Protein AF-0000000080277422 (afdb_homodimer)

Sequence (338 aa):
MDQHAIDEVLNRPHSQELLARDLARLAFVAPDGTPRSIPIAIHWNGSEIVMCTSKNARKLAMLRRDPAVALTIDTESHPPKILLIRGRAELDVVDGIPDEYLQFNGTYEMTPEQRAEWEEGVKALYDGMVRIVVKPTWVKLIDFETTLPANIEELMRWQKERQSAERLTMDQHAIDEVLNRPHSQELLARDLARLAFVAPDGTPRSIPIAIHWNGSEIVMCTSKNARKLAMLRRDPAVALTIDTESHPPKILLIRGRAELDVVDGIPDEYLQFNGTYEMTPEQRAEWEEGVKALYDGMVRIVVKPTWVKLIDFETTLPANIEELMRWQKERQSAERLT

pLDDT: mean 94.11, std 7.8, range [50.44, 99.0]

Solvent-accessible surface area (backbone atoms only — not comparable to full-atom values): 18020 Å² total; per-residue (Å²): 103,55,70,68,62,43,48,56,51,53,65,32,70,68,39,45,57,48,50,69,43,42,57,31,38,42,14,30,38,40,91,86,68,38,34,38,40,41,78,44,58,35,34,57,76,86,70,34,43,38,29,68,43,57,75,70,36,67,65,55,63,30,35,71,74,40,28,43,29,12,34,31,29,67,52,90,54,89,77,39,40,38,38,35,36,29,30,45,52,42,80,44,80,41,85,38,80,58,67,61,60,67,63,35,61,51,94,61,86,61,54,72,68,52,43,52,52,48,51,51,50,48,58,71,64,37,84,26,27,28,36,40,37,27,48,69,47,40,70,47,69,32,45,75,77,88,30,62,57,69,50,56,51,50,45,55,51,53,51,51,51,52,52,52,51,57,71,72,104,103,54,69,67,62,45,48,55,54,54,64,32,71,68,40,45,56,48,50,69,41,48,57,33,37,42,14,30,39,38,93,87,68,37,35,38,41,43,77,44,56,34,35,59,77,86,69,35,42,38,29,68,42,57,76,72,35,68,65,54,65,31,36,71,74,40,29,42,30,10,34,29,27,68,51,91,53,88,77,39,43,36,38,37,36,28,33,46,52,41,82,44,80,41,84,37,80,58,67,62,60,67,56,41,63,49,93,56,88,59,54,73,67,53,42,53,52,48,51,50,50,49,58,71,63,39,83,26,27,28,37,40,36,27,48,71,46,41,69,45,67,33,46,73,75,89,30,60,57,70,50,57,53,51,42,54,52,51,51,51,54,52,52,52,51,60,71,72,105

Organism: Amycolatopsis orientalis (NCBI:txid31958)

Secondary structure (DSSP, 8-state):
--HHHHHHHHTSHHHHHHHTSSEEEEEEE-TTS-EEEEEEE-EE-SS-EEEEEETT-HHHHHHHH--EEEEEEE-SSSS--EEEEEEEEEEEEEES--HHHHHT--S----HHHHHHHHHHHHHH-SEEEEEEEEEEEEEEE-SSS---HHHHHHHHHHHHHHHHHHH-/--HHHHHHHHTSHHHHHHHTSSEEEEEEE-TTS-EEEEEEE-EE-SS-EEEEEETT-HHHHHHHH--EEEEEEE-SSSS--EEEEEEEEEEEEEES--HHHHHH--SS---HHHHHHHHHHHHHH-SEEEEEEEEEEEEEEE-SSS---HHHHHHHHHHHHHHHHHHH-

Radius of gyration: 21.64 Å; Cα contacts (8 Å, |Δi|>4): 655; chains: 2; bounding box: 51×79×49 Å

Structure (mmCIF, N/CA/C/O backbone):
data_AF-0000000080277422-model_v1
#
loop_
_entity.id
_entity.type
_entity.pdbx_description
1 polymer 'Pyridoxamine 5-phosphate oxidase'
#
loop_
_atom_site.group_PDB
_atom_site.id
_atom_site.type_symbol
_atom_site.label_atom_id
_atom_site.label_alt_id
_atom_site.label_comp_id
_atom_site.label_asym_id
_atom_site.label_entity_id
_atom_site.label_seq_id
_atom_site.pdbx_PDB_ins_code
_atom_site.Cartn_x
_atom_site.Cartn_y
_atom_site.Cartn_z
_atom_site.occupancy
_atom_site.B_iso_or_equiv
_atom_site.auth_seq_id
_atom_site.auth_comp_id
_atom_site.auth_asym_id
_atom_site.auth_atom_id
_atom_site.pdbx_PDB_model_num
ATOM 1 N N . MET A 1 1 ? -16.438 -3.453 13.141 1 96.5 1 MET A N 1
ATOM 2 C CA . MET A 1 1 ? -17.625 -2.842 12.555 1 96.5 1 MET A CA 1
ATOM 3 C C . MET A 1 1 ? -18.719 -3.887 12.305 1 96.5 1 MET A C 1
ATOM 5 O O . MET A 1 1 ? -18.406 -5.039 11.984 1 96.5 1 MET A O 1
ATOM 9 N N . ASP A 1 2 ? -19.938 -3.443 12.477 1 97.38 2 ASP A N 1
ATOM 10 C CA . ASP A 1 2 ? -20.984 -4.391 12.109 1 97.38 2 ASP A CA 1
ATOM 11 C C . ASP A 1 2 ? -21.203 -4.418 10.594 1 97.38 2 ASP A C 1
ATOM 13 O O . ASP A 1 2 ? -20.797 -3.49 9.891 1 97.38 2 ASP A O 1
ATOM 17 N N . GLN A 1 3 ? -21.797 -5.504 10.18 1 97.5 3 GLN A N 1
ATOM 18 C CA . GLN A 1 3 ? -21.906 -5.766 8.742 1 97.5 3 GLN A CA 1
ATOM 19 C C . GLN A 1 3 ? -22.688 -4.656 8.039 1 97.5 3 GLN A C 1
ATOM 21 O O . GLN A 1 3 ? -22.391 -4.324 6.891 1 97.5 3 GLN A O 1
ATOM 26 N N . HIS A 1 4 ? -23.688 -4.098 8.695 1 97.94 4 HIS A N 1
ATOM 27 C CA . HIS A 1 4 ? -24.484 -3.031 8.086 1 97.94 4 HIS A CA 1
ATOM 28 C C . HIS A 1 4 ? -23.625 -1.804 7.805 1 97.94 4 HIS A C 1
ATOM 30 O O . HIS A 1 4 ? -23.688 -1.232 6.715 1 97.94 4 HIS A O 1
ATOM 36 N N . ALA A 1 5 ? -22.781 -1.419 8.758 1 98.5 5 ALA A N 1
ATOM 37 C CA . ALA A 1 5 ? -21.875 -0.284 8.594 1 98.5 5 ALA A CA 1
ATOM 38 C C . ALA A 1 5 ? -20.875 -0.542 7.48 1 98.5 5 ALA A C 1
ATOM 40 O O . ALA A 1 5 ? -20.562 0.354 6.688 1 98.5 5 ALA A O 1
ATOM 41 N N . ILE A 1 6 ? -20.406 -1.777 7.414 1 98.69 6 ILE A N 1
ATOM 42 C CA . ILE A 1 6 ? -19.453 -2.164 6.371 1 98.69 6 ILE A CA 1
ATOM 43 C C . ILE A 1 6 ? -20.125 -2.053 5.004 1 98.69 6 ILE A C 1
ATOM 45 O O . ILE A 1 6 ? -19.578 -1.433 4.086 1 98.69 6 ILE A O 1
ATOM 49 N N . ASP A 1 7 ? -21.328 -2.57 4.91 1 98.44 7 ASP A N 1
ATOM 50 C CA . ASP A 1 7 ? -22.062 -2.561 3.646 1 98.44 7 ASP A CA 1
ATOM 51 C C . ASP A 1 7 ? -22.344 -1.133 3.188 1 98.44 7 ASP A C 1
ATOM 53 O O . ASP A 1 7 ? -22.266 -0.833 1.994 1 98.44 7 ASP A O 1
ATOM 57 N N . GLU A 1 8 ? -22.703 -0.326 4.113 1 98.38 8 GLU A N 1
ATOM 58 C CA . GLU A 1 8 ? -22.984 1.067 3.785 1 98.38 8 GLU A CA 1
ATOM 59 C C . GLU A 1 8 ? -21.781 1.738 3.127 1 98.38 8 GLU A C 1
ATOM 61 O O . GLU A 1 8 ? -21.938 2.453 2.133 1 98.38 8 GLU A O 1
ATOM 66 N N . VAL A 1 9 ? -20.641 1.506 3.67 1 98.75 9 VAL A N 1
ATOM 67 C CA . VAL A 1 9 ? -19.438 2.117 3.117 1 98.75 9 VAL A CA 1
ATOM 68 C C . VAL A 1 9 ? -19.109 1.486 1.766 1 98.75 9 VAL A C 1
ATOM 70 O O . VAL A 1 9 ? -18.844 2.195 0.793 1 98.75 9 VAL A O 1
ATOM 73 N N . LEU A 1 10 ? -19.156 0.142 1.668 1 98.75 10 LEU A N 1
ATOM 74 C CA . LEU A 1 10 ? -18.75 -0.575 0.464 1 98.75 10 LEU A CA 1
ATOM 75 C C . LEU A 1 10 ? -19.703 -0.288 -0.689 1 98.75 10 LEU A C 1
ATOM 77 O O . LEU A 1 10 ? -19.312 -0.375 -1.856 1 98.75 10 LEU A O 1
ATOM 81 N N . ASN A 1 11 ? -20.906 0.164 -0.393 1 98.38 11 ASN A N 1
ATOM 82 C CA . ASN A 1 11 ? -21.906 0.373 -1.427 1 98.38 11 ASN A CA 1
ATOM 83 C C . ASN A 1 11 ? -21.891 1.806 -1.95 1 98.38 11 ASN A C 1
ATOM 85 O O . ASN A 1 11 ? -22.594 2.133 -2.904 1 98.38 11 ASN A O 1
ATOM 89 N N . ARG A 1 12 ? -21.109 2.654 -1.349 1 98.31 12 ARG A N 1
ATOM 90 C CA . ARG A 1 12 ? -20.969 4.004 -1.886 1 98.31 12 ARG A CA 1
ATOM 91 C C . ARG A 1 12 ? -20.391 3.973 -3.299 1 98.31 12 ARG A C 1
ATOM 93 O O . ARG A 1 12 ? -19.578 3.107 -3.625 1 98.31 12 ARG A O 1
ATOM 100 N N . PRO A 1 13 ? -20.828 4.934 -4.121 1 98 13 PRO A N 1
ATOM 101 C CA . PRO A 1 13 ? -20.406 4.922 -5.523 1 98 13 PRO A CA 1
ATOM 102 C C . PRO A 1 13 ? -18.891 4.891 -5.684 1 98 13 PRO A C 1
ATOM 104 O O . PRO A 1 13 ? -18.359 4.086 -6.453 1 98 13 PRO A O 1
ATOM 107 N N . HIS A 1 14 ? -18.125 5.676 -4.949 1 98.44 14 HIS A N 1
ATOM 108 C CA . HIS A 1 14 ? -16.672 5.691 -5.062 1 98.44 14 HIS A CA 1
ATOM 109 C C . HIS A 1 14 ? -16.062 4.379 -4.566 1 98.44 14 HIS A C 1
ATOM 111 O O . HIS A 1 14 ? -15.055 3.916 -5.105 1 98.44 14 HIS A O 1
ATOM 117 N N . SER A 1 15 ? -16.656 3.791 -3.506 1 98.69 15 SER A N 1
ATOM 118 C CA . SER A 1 15 ? -16.203 2.482 -3.055 1 98.69 15 SER A CA 1
ATOM 119 C C . SER A 1 15 ? -16.359 1.433 -4.148 1 98.69 15 SER A C 1
ATOM 121 O O . SER A 1 15 ? -15.445 0.641 -4.395 1 98.69 15 SER A O 1
ATOM 123 N N . GLN A 1 16 ? -17.531 1.522 -4.797 1 98.38 16 GLN A N 1
ATOM 124 C CA . GLN A 1 16 ? -17.797 0.562 -5.863 1 98.38 16 GLN A CA 1
ATOM 125 C C . GLN A 1 16 ? -16.828 0.747 -7.023 1 98.38 16 GLN A C 1
ATOM 127 O O . GLN A 1 16 ? -16.359 -0.231 -7.617 1 98.38 16 GLN A O 1
ATOM 132 N N . GLU A 1 17 ? -16.531 1.964 -7.332 1 97.5 17 GLU A N 1
ATOM 133 C CA . GLU A 1 17 ? -15.531 2.246 -8.359 1 97.5 17 GLU A CA 1
ATOM 134 C C . GLU A 1 17 ? -14.172 1.663 -7.984 1 97.5 17 GLU A C 1
ATOM 136 O O . GLU A 1 17 ? -13.5 1.058 -8.82 1 97.5 17 GLU A O 1
ATOM 141 N N . LEU A 1 18 ? -13.766 1.815 -6.75 1 98.31 18 LEU A N 1
ATOM 142 C CA . LEU A 1 18 ? -12.469 1.342 -6.285 1 98.31 18 LEU A CA 1
ATOM 143 C C . LEU A 1 18 ? -12.43 -0.182 -6.234 1 98.31 18 LEU A C 1
ATOM 145 O O . LEU A 1 18 ? -11.438 -0.797 -6.621 1 98.31 18 LEU A O 1
ATOM 149 N N . LEU A 1 19 ? -13.531 -0.766 -5.812 1 98.06 19 LEU A N 1
ATOM 150 C CA . LEU A 1 19 ? -13.609 -2.219 -5.723 1 98.06 19 LEU A CA 1
ATOM 151 C C . LEU A 1 19 ? -13.57 -2.854 -7.109 1 98.06 19 LEU A C 1
ATOM 153 O O . LEU A 1 19 ? -13.227 -4.031 -7.246 1 98.06 19 LEU A O 1
ATOM 157 N N . ALA A 1 20 ? -13.93 -2.102 -8.133 1 95.5 20 ALA A N 1
ATOM 158 C CA . ALA A 1 20 ? -13.906 -2.592 -9.508 1 95.5 20 ALA A CA 1
ATOM 159 C C . ALA A 1 20 ? -12.492 -2.549 -10.078 1 95.5 20 ALA A C 1
ATOM 161 O O . ALA A 1 20 ? -12.227 -3.117 -11.141 1 95.5 20 ALA A O 1
ATOM 162 N N . ARG A 1 21 ? -11.562 -1.882 -9.406 1 94.56 21 ARG A N 1
ATOM 163 C CA . ARG A 1 21 ? -10.172 -1.888 -9.836 1 94.56 21 ARG A CA 1
ATOM 164 C C . ARG A 1 21 ? -9.555 -3.275 -9.688 1 94.56 21 ARG A C 1
ATOM 166 O O . ARG A 1 21 ? -10.164 -4.164 -9.086 1 94.56 21 ARG A O 1
ATOM 173 N N . ASP A 1 22 ? -8.281 -3.406 -10.203 1 93.31 22 ASP A N 1
ATOM 174 C CA . ASP A 1 22 ? -7.691 -4.742 -10.211 1 93.31 22 ASP A CA 1
ATOM 175 C C . ASP A 1 22 ? -6.391 -4.77 -9.406 1 93.31 22 ASP A C 1
ATOM 177 O O . ASP A 1 22 ? -5.582 -5.688 -9.562 1 93.31 22 ASP A O 1
ATOM 181 N N . LEU A 1 23 ? -6.191 -3.748 -8.68 1 95.94 23 LEU A N 1
ATOM 182 C CA . LEU A 1 23 ? -4.934 -3.645 -7.953 1 95.94 23 LEU A CA 1
ATOM 183 C C . LEU A 1 23 ? -5.16 -3.078 -6.555 1 95.94 23 LEU A C 1
ATOM 185 O O . LEU A 1 23 ? -5.922 -2.121 -6.383 1 95.94 23 LEU A O 1
ATOM 189 N N . ALA A 1 24 ? -4.621 -3.688 -5.57 1 97.75 24 ALA A N 1
ATOM 190 C CA . ALA A 1 24 ? -4.531 -3.178 -4.203 1 97.75 24 ALA A CA 1
ATOM 191 C C . ALA A 1 24 ? -3.117 -3.322 -3.654 1 97.75 24 ALA A C 1
ATOM 193 O O . ALA A 1 24 ? -2.275 -3.99 -4.258 1 97.75 24 ALA A O 1
ATOM 194 N N . ARG A 1 25 ? -2.812 -2.621 -2.605 1 98.88 25 ARG A N 1
ATOM 195 C CA . ARG A 1 25 ? -1.611 -2.883 -1.82 1 98.88 25 ARG A CA 1
ATOM 196 C C . ARG A 1 25 ? -1.957 -3.578 -0.507 1 98.88 25 ARG A C 1
ATOM 198 O O . ARG A 1 25 ? -2.766 -3.072 0.274 1 98.88 25 ARG A O 1
ATOM 205 N N . LEU A 1 26 ? -1.41 -4.754 -0.329 1 98.94 26 LEU A N 1
ATOM 206 C CA . LEU A 1 26 ? -1.649 -5.641 0.805 1 98.94 26 LEU A CA 1
ATOM 207 C C . LEU A 1 26 ? -0.564 -5.477 1.863 1 98.94 26 LEU A C 1
ATOM 209 O O . LEU A 1 26 ? 0.626 -5.574 1.559 1 98.94 26 LEU A O 1
ATOM 213 N N . ALA A 1 27 ? -0.979 -5.207 3.074 1 98.94 27 ALA A N 1
ATOM 214 C CA . ALA A 1 27 ? -0.068 -5.168 4.215 1 98.94 27 ALA A CA 1
ATOM 215 C C . ALA A 1 27 ? -0.357 -6.305 5.191 1 98.94 27 ALA A C 1
ATOM 217 O O . ALA A 1 27 ? -1.519 -6.637 5.441 1 98.94 27 ALA A O 1
ATOM 218 N N . PHE A 1 28 ? 0.64 -6.902 5.699 1 98.94 28 PHE A N 1
ATOM 219 C CA . PHE A 1 28 ? 0.586 -7.973 6.688 1 98.94 28 PHE A CA 1
ATOM 220 C C . PHE A 1 28 ? 1.825 -7.953 7.578 1 98.94 28 PHE A C 1
ATOM 222 O O . PHE A 1 28 ? 2.719 -7.125 7.383 1 98.94 28 PHE A O 1
ATOM 229 N N . VAL A 1 29 ? 1.809 -8.781 8.609 1 98.81 29 VAL A N 1
ATOM 230 C CA . VAL A 1 29 ? 2.885 -8.734 9.594 1 98.81 29 VAL A CA 1
ATOM 231 C C . VAL A 1 29 ? 3.758 -9.984 9.461 1 98.81 29 VAL A C 1
ATOM 233 O O . VAL A 1 29 ? 3.246 -11.109 9.43 1 98.81 29 VAL A O 1
ATOM 236 N N . ALA A 1 30 ? 4.996 -9.781 9.336 1 98.5 30 ALA A N 1
ATOM 237 C CA . ALA A 1 30 ? 5.961 -10.875 9.258 1 98.5 30 ALA A CA 1
ATOM 238 C C . ALA A 1 30 ? 6.203 -11.5 10.625 1 98.5 30 ALA A C 1
ATOM 240 O O . ALA A 1 30 ? 5.809 -10.938 11.648 1 98.5 30 ALA A O 1
ATOM 241 N N . PRO A 1 31 ? 6.895 -12.641 10.625 1 97.5 31 PRO A N 1
ATOM 242 C CA . PRO A 1 31 ? 7.105 -13.344 11.898 1 97.5 31 PRO A CA 1
ATOM 243 C C . PRO A 1 31 ? 7.922 -12.523 12.891 1 97.5 31 PRO A C 1
ATOM 245 O O . PRO A 1 31 ? 7.781 -12.695 14.102 1 97.5 31 PRO A O 1
ATOM 248 N N . ASP A 1 32 ? 8.688 -11.586 12.422 1 97.19 32 ASP A N 1
ATOM 249 C CA . ASP A 1 32 ? 9.516 -10.766 13.297 1 97.19 32 ASP A CA 1
ATOM 250 C C . ASP A 1 32 ? 8.742 -9.562 13.828 1 97.19 32 ASP A C 1
ATOM 252 O O . ASP A 1 32 ? 9.312 -8.672 14.445 1 97.19 32 ASP A O 1
ATOM 256 N N . GLY A 1 33 ? 7.48 -9.5 13.461 1 97.56 33 GLY A N 1
ATOM 257 C CA . GLY A 1 33 ? 6.602 -8.477 14 1 97.56 33 GLY A CA 1
ATOM 258 C C . GLY A 1 33 ? 6.57 -7.219 13.156 1 97.56 33 GLY A C 1
ATOM 259 O O . GLY A 1 33 ? 5.871 -6.258 13.484 1 97.56 33 GLY A O 1
ATOM 260 N N . THR A 1 34 ? 7.332 -7.211 12.078 1 98.5 34 THR A N 1
ATOM 261 C CA . THR A 1 34 ? 7.422 -6.008 11.258 1 98.5 34 THR A CA 1
ATOM 262 C C . THR A 1 34 ? 6.465 -6.094 10.07 1 98.5 34 THR A C 1
ATOM 264 O O . THR A 1 34 ? 6.07 -7.188 9.656 1 98.5 34 THR A O 1
ATOM 267 N N . PRO A 1 35 ? 6.09 -4.984 9.523 1 98.88 35 PRO A N 1
ATOM 268 C CA . PRO A 1 35 ? 5.129 -4.98 8.414 1 98.88 35 PRO A CA 1
ATOM 269 C C . PRO A 1 35 ? 5.773 -5.324 7.078 1 98.88 35 PRO A C 1
ATOM 271 O O . PRO A 1 35 ? 6.977 -5.117 6.895 1 98.88 35 PRO A O 1
ATOM 274 N N . ARG A 1 36 ? 4.988 -5.887 6.246 1 98.88 36 ARG A N 1
ATOM 275 C CA . ARG A 1 36 ? 5.227 -6.02 4.812 1 98.88 36 ARG A CA 1
ATOM 276 C C . ARG A 1 36 ? 4.125 -5.336 4.008 1 98.88 36 ARG A C 1
ATOM 278 O O . ARG A 1 36 ? 2.992 -5.215 4.477 1 98.88 36 ARG A O 1
ATOM 285 N N . SER A 1 37 ? 4.48 -4.902 2.881 1 98.69 37 SER A N 1
ATOM 286 C CA . SER A 1 37 ? 3.529 -4.277 1.97 1 98.69 37 SER A CA 1
ATOM 287 C C . SER A 1 37 ? 3.855 -4.605 0.517 1 98.69 37 SER A C 1
ATOM 289 O O . SER A 1 37 ? 4.973 -4.363 0.056 1 98.69 37 SER A O 1
ATOM 291 N N . ILE A 1 38 ? 2.879 -5.125 -0.209 1 98.75 38 ILE A N 1
ATOM 292 C CA . ILE A 1 38 ? 3.113 -5.5 -1.6 1 98.75 38 ILE A CA 1
ATOM 293 C C . ILE A 1 38 ? 1.902 -5.121 -2.447 1 98.75 38 ILE A C 1
ATOM 295 O O . ILE A 1 38 ? 0.766 -5.156 -1.97 1 98.75 38 ILE A O 1
ATOM 299 N N . PRO A 1 39 ? 2.146 -4.777 -3.697 1 98.19 39 PRO A N 1
ATOM 300 C CA . PRO A 1 39 ? 1.001 -4.719 -4.609 1 98.19 39 PRO A CA 1
ATOM 301 C C . PRO A 1 39 ? 0.523 -6.098 -5.051 1 98.19 39 PRO A C 1
ATOM 303 O O . PRO A 1 39 ? 1.332 -7.02 -5.195 1 98.19 39 PRO A O 1
ATOM 306 N N . ILE A 1 40 ? -0.74 -6.207 -5.238 1 97.12 40 ILE A N 1
ATOM 307 C CA . ILE A 1 40 ? -1.28 -7.5 -5.641 1 97.12 40 ILE A CA 1
ATOM 308 C C . ILE A 1 40 ? -2.604 -7.305 -6.375 1 97.12 40 ILE A C 1
ATOM 310 O O . ILE A 1 40 ? -3.41 -6.449 -5.996 1 97.12 40 ILE A O 1
ATOM 314 N N . ALA A 1 41 ? -2.795 -8.102 -7.414 1 95.88 41 ALA A N 1
ATOM 315 C CA . ALA A 1 41 ? -4.062 -8.086 -8.141 1 95.88 41 ALA A CA 1
ATOM 316 C C . ALA A 1 41 ? -5.207 -8.578 -7.258 1 95.88 41 ALA A C 1
ATOM 318 O O . ALA A 1 41 ? -5.047 -9.531 -6.492 1 95.88 41 ALA A O 1
ATOM 319 N N . ILE A 1 42 ? -6.379 -7.91 -7.441 1 97.12 42 ILE A N 1
ATOM 320 C CA . ILE A 1 42 ? -7.523 -8.281 -6.621 1 97.12 42 ILE A CA 1
ATOM 321 C C . ILE A 1 42 ? -8.75 -8.484 -7.504 1 97.12 42 ILE A C 1
ATOM 323 O O . ILE A 1 42 ? -8.82 -7.949 -8.609 1 97.12 42 ILE A O 1
ATOM 327 N N . HIS A 1 43 ? -9.648 -9.266 -6.949 1 96.44 43 HIS A N 1
ATOM 328 C CA . HIS A 1 43 ? -11.008 -9.422 -7.453 1 96.44 43 HIS A CA 1
ATOM 329 C C . HIS A 1 43 ? -12.031 -9.289 -6.332 1 96.44 43 HIS A C 1
ATOM 331 O O . HIS A 1 43 ? -11.938 -9.984 -5.316 1 96.44 43 HIS A O 1
ATOM 337 N N . TRP A 1 44 ? -12.898 -8.32 -6.477 1 97.06 44 TRP A N 1
ATOM 338 C CA . TRP A 1 44 ? -14.039 -8.203 -5.566 1 97.06 44 TRP A CA 1
ATOM 339 C C . TRP A 1 44 ? -15.219 -9.031 -6.059 1 97.06 44 TRP A C 1
ATOM 341 O O . TRP A 1 44 ? -15.719 -8.812 -7.164 1 97.06 44 TRP A O 1
ATOM 351 N N . ASN A 1 45 ? -15.727 -9.93 -5.238 1 95.88 45 ASN A N 1
ATOM 352 C CA . ASN A 1 45 ? -16.797 -10.812 -5.707 1 95.88 45 ASN A CA 1
ATOM 353 C C . ASN A 1 45 ? -18.141 -10.414 -5.129 1 95.88 45 ASN A C 1
ATOM 355 O O . ASN A 1 45 ? -19.078 -11.211 -5.129 1 95.88 45 ASN A O 1
ATOM 359 N N . GLY A 1 46 ? -18.219 -9.258 -4.566 1 96.5 46 GLY A N 1
ATOM 360 C CA . GLY A 1 46 ? -19.453 -8.766 -3.994 1 96.5 46 GLY A CA 1
ATOM 361 C C . GLY A 1 46 ? -19.484 -8.828 -2.479 1 96.5 46 GLY A C 1
ATOM 362 O O . GLY A 1 46 ? -20.266 -8.125 -1.833 1 96.5 46 GLY A O 1
ATOM 363 N N . SER A 1 47 ? -18.594 -9.672 -1.9 1 97.5 47 SER A N 1
ATOM 364 C CA . SER A 1 47 ? -18.562 -9.812 -0.448 1 97.5 47 SER A CA 1
ATOM 365 C C . SER A 1 47 ? -17.141 -9.898 0.082 1 97.5 47 SER A C 1
ATOM 367 O O . SER A 1 47 ? -16.875 -9.539 1.23 1 97.5 47 SER A O 1
ATOM 369 N N . GLU A 1 48 ? -16.219 -10.406 -0.75 1 98.44 48 GLU A N 1
ATOM 370 C CA . GLU A 1 48 ? -14.836 -10.641 -0.352 1 98.44 48 GLU A CA 1
ATOM 371 C C . GLU A 1 48 ? -13.867 -10.133 -1.408 1 98.44 48 GLU A C 1
ATOM 373 O O . GLU A 1 48 ? -14.188 -10.102 -2.598 1 98.44 48 GLU A O 1
ATOM 378 N N . ILE A 1 49 ? -12.719 -9.727 -0.915 1 98.5 49 ILE A N 1
ATOM 379 C CA . ILE A 1 49 ? -11.586 -9.5 -1.8 1 98.5 49 ILE A CA 1
ATOM 380 C C . ILE A 1 49 ? -10.812 -10.797 -1.996 1 98.5 49 ILE A C 1
ATOM 382 O O . ILE A 1 49 ? -10.383 -11.422 -1.024 1 98.5 49 ILE A O 1
ATOM 386 N N . VAL A 1 50 ? -10.641 -11.172 -3.26 1 98.31 50 VAL A N 1
ATOM 387 C CA . VAL A 1 50 ? -9.922 -12.398 -3.572 1 98.31 50 VAL A CA 1
ATOM 388 C C . VAL A 1 50 ? -8.617 -12.062 -4.289 1 98.31 50 VAL A C 1
ATOM 390 O O . VAL A 1 50 ? -8.609 -11.305 -5.262 1 98.31 50 VAL A O 1
ATOM 393 N N . MET A 1 51 ? -7.539 -12.617 -3.777 1 98.31 51 MET A N 1
ATOM 394 C CA . MET A 1 51 ? -6.211 -12.57 -4.375 1 98.31 51 MET A CA 1
ATOM 395 C C . MET A 1 51 ? -5.676 -13.977 -4.637 1 98.31 51 MET A C 1
ATOM 397 O O . MET A 1 51 ? -6.078 -14.93 -3.965 1 98.31 51 MET A O 1
ATOM 401 N N . CYS A 1 52 ? -4.832 -14.055 -5.602 1 97.56 52 CYS A N 1
ATOM 402 C CA . CYS A 1 52 ? -4.266 -15.359 -5.922 1 97.56 52 CYS A CA 1
ATOM 403 C C . CYS A 1 52 ? -2.744 -15.289 -5.992 1 97.56 52 CYS A C 1
ATOM 405 O O . CYS A 1 52 ? -2.186 -14.297 -6.465 1 97.56 52 CYS A O 1
ATOM 407 N N . THR A 1 53 ? -2.111 -16.266 -5.5 1 97.69 53 THR A N 1
ATOM 408 C CA . THR A 1 53 ? -0.656 -16.344 -5.543 1 97.69 53 THR A CA 1
ATOM 409 C C . THR A 1 53 ? -0.205 -17.797 -5.727 1 97.69 53 THR A C 1
ATOM 411 O O . THR A 1 53 ? -0.983 -18.734 -5.508 1 97.69 53 THR A O 1
ATOM 414 N N . SER A 1 54 ? 0.996 -17.922 -6.211 1 97.31 54 SER A N 1
ATOM 415 C CA . SER A 1 54 ? 1.569 -19.266 -6.336 1 97.31 54 SER A CA 1
ATOM 416 C C . SER A 1 54 ? 1.728 -19.922 -4.969 1 97.31 54 SER A C 1
ATOM 418 O O . SER A 1 54 ? 1.888 -19.234 -3.957 1 97.31 54 SER A O 1
ATOM 420 N N . LYS A 1 55 ? 1.768 -21.203 -4.93 1 97.62 55 LYS A N 1
ATOM 421 C CA . LYS A 1 55 ? 1.785 -22 -3.701 1 97.62 55 LYS A CA 1
ATOM 422 C C . LYS A 1 55 ? 3.094 -21.797 -2.941 1 97.62 55 LYS A C 1
ATOM 424 O O . LYS A 1 55 ? 3.154 -22.016 -1.73 1 97.62 55 LYS A O 1
ATOM 429 N N . ASN A 1 56 ? 4.137 -21.359 -3.656 1 97.06 56 ASN A N 1
ATOM 430 C CA . ASN A 1 56 ? 5.449 -21.203 -3.039 1 97.06 56 ASN A CA 1
ATOM 431 C C . ASN A 1 56 ? 5.684 -19.766 -2.562 1 97.06 56 ASN A C 1
ATOM 433 O O . ASN A 1 56 ? 6.789 -19.422 -2.141 1 97.06 56 ASN A O 1
ATOM 437 N N . ALA A 1 57 ? 4.715 -18.969 -2.635 1 97.81 57 ALA A N 1
ATOM 438 C CA . ALA A 1 57 ? 4.883 -17.562 -2.234 1 97.81 57 ALA A CA 1
ATOM 439 C C . ALA A 1 57 ? 5.156 -17.453 -0.737 1 97.81 57 ALA A C 1
ATOM 441 O O . ALA A 1 57 ? 4.414 -18 0.078 1 97.81 57 ALA A O 1
ATOM 442 N N . ARG A 1 58 ? 6.07 -16.688 -0.334 1 96.38 58 ARG A N 1
ATOM 443 C CA . ARG A 1 58 ? 6.523 -16.562 1.048 1 96.38 58 ARG A CA 1
ATOM 444 C C . ARG A 1 58 ? 5.449 -15.914 1.92 1 96.38 58 ARG A C 1
ATOM 446 O O . ARG A 1 58 ? 5.336 -16.234 3.105 1 96.38 58 ARG A O 1
ATOM 453 N N . LYS A 1 59 ? 4.668 -15.07 1.305 1 98.38 59 LYS A N 1
ATOM 454 C CA . LYS A 1 59 ? 3.629 -14.383 2.068 1 98.38 59 LYS A CA 1
ATOM 455 C C . LYS A 1 59 ? 2.645 -15.383 2.674 1 98.38 59 LYS A C 1
ATOM 457 O O . LYS A 1 59 ? 1.988 -15.086 3.674 1 98.38 59 LYS A O 1
ATOM 462 N N . LEU A 1 60 ? 2.525 -16.547 2.115 1 98.62 60 LEU A N 1
ATOM 463 C CA . LEU A 1 60 ? 1.565 -17.531 2.598 1 98.62 60 LEU A CA 1
ATOM 464 C C . LEU A 1 60 ? 1.936 -18.016 3.996 1 98.62 60 LEU A C 1
ATOM 466 O O . LEU A 1 60 ? 1.066 -18.156 4.863 1 98.62 60 LEU A O 1
ATOM 470 N N . ALA A 1 61 ? 3.186 -18.281 4.223 1 98.06 61 ALA A N 1
ATOM 471 C CA . ALA A 1 61 ? 3.623 -18.688 5.555 1 98.06 61 ALA A CA 1
ATOM 472 C C . ALA A 1 61 ? 3.344 -17.609 6.582 1 98.06 61 ALA A C 1
ATOM 474 O O . ALA A 1 61 ? 2.934 -17.891 7.707 1 98.06 61 ALA A O 1
ATOM 475 N N . MET A 1 62 ? 3.545 -16.359 6.188 1 98.5 62 MET A N 1
ATOM 476 C CA . MET A 1 62 ? 3.311 -15.242 7.086 1 98.5 62 MET A CA 1
ATOM 477 C C . MET A 1 62 ? 1.825 -15.086 7.391 1 98.5 62 MET A C 1
ATOM 479 O O . MET A 1 62 ? 1.442 -14.875 8.547 1 98.5 62 MET A O 1
ATOM 483 N N . LEU A 1 63 ? 1.009 -15.266 6.379 1 98.81 63 LEU A N 1
ATOM 484 C CA . LEU A 1 63 ? -0.434 -15.109 6.531 1 98.81 63 LEU A CA 1
ATOM 485 C C . LEU A 1 63 ? -1.021 -16.25 7.355 1 98.81 63 LEU A C 1
ATOM 487 O O . LEU A 1 63 ? -2 -16.062 8.078 1 98.81 63 LEU A O 1
ATOM 491 N N . ARG A 1 64 ? -0.462 -17.422 7.285 1 98.5 64 ARG A N 1
ATOM 492 C CA . ARG A 1 64 ? -0.901 -18.531 8.117 1 98.5 64 ARG A CA 1
ATOM 493 C C . ARG A 1 64 ? -0.635 -18.25 9.594 1 98.5 64 ARG A C 1
ATOM 495 O O . ARG A 1 64 ? -1.445 -18.609 10.453 1 98.5 64 ARG A O 1
ATOM 502 N N . ARG A 1 65 ? 0.45 -17.641 9.844 1 98.31 65 ARG A N 1
ATOM 503 C CA . ARG A 1 65 ? 0.84 -17.328 11.211 1 98.31 65 ARG A CA 1
ATOM 504 C C . ARG A 1 65 ? -0.005 -16.203 11.781 1 98.31 65 ARG A C 1
ATOM 506 O O . ARG A 1 65 ? -0.45 -16.266 12.93 1 98.31 65 ARG A O 1
ATOM 513 N N . ASP A 1 66 ? -0.147 -15.164 11.07 1 98.56 66 ASP A N 1
ATOM 514 C CA . ASP A 1 66 ? -0.968 -14.016 11.445 1 98.56 66 ASP A CA 1
ATOM 515 C C . ASP A 1 66 ? -1.833 -13.555 10.273 1 98.56 66 ASP A C 1
ATOM 517 O O . ASP A 1 66 ? -1.349 -12.875 9.367 1 98.56 66 ASP A O 1
ATOM 521 N N . PRO A 1 67 ? -3.094 -13.891 10.297 1 98.88 67 PRO A N 1
ATOM 522 C CA . PRO A 1 67 ? -3.939 -13.672 9.117 1 98.88 67 PRO A CA 1
ATOM 523 C C . PRO A 1 67 ? -4.461 -12.242 9.031 1 98.88 67 PRO A C 1
ATOM 525 O O . PRO A 1 67 ? -5.191 -11.906 8.094 1 98.88 67 PRO A O 1
ATOM 528 N N . ALA A 1 68 ? -4.176 -11.375 10.047 1 98.94 68 ALA A N 1
ATOM 529 C CA . ALA A 1 68 ? -4.633 -9.992 9.984 1 98.94 68 ALA A CA 1
ATOM 530 C C . ALA A 1 68 ? -3.986 -9.258 8.812 1 98.94 68 ALA A C 1
ATOM 532 O O . ALA A 1 68 ? -2.768 -9.305 8.641 1 98.94 68 ALA A O 1
ATOM 533 N N . VAL A 1 69 ? -4.812 -8.594 7.988 1 99 69 VAL A N 1
ATOM 534 C CA . VAL A 1 69 ? -4.285 -7.875 6.832 1 99 69 VAL A CA 1
ATOM 535 C C . VAL A 1 69 ? -4.965 -6.516 6.719 1 99 69 VAL A C 1
ATOM 537 O O . VAL A 1 69 ? -6.023 -6.289 7.312 1 99 69 VAL A O 1
ATOM 540 N N . ALA A 1 70 ? -4.324 -5.613 6.059 1 98.94 70 ALA A N 1
ATOM 541 C CA . ALA A 1 70 ? -4.871 -4.34 5.594 1 98.94 70 ALA A CA 1
ATOM 542 C C . ALA A 1 70 ? -4.68 -4.18 4.09 1 98.94 70 ALA A C 1
ATOM 544 O O . ALA A 1 70 ? -3.635 -4.551 3.547 1 98.94 70 ALA A O 1
ATOM 545 N N . LEU A 1 71 ? -5.688 -3.693 3.424 1 98.94 71 LEU A N 1
ATOM 546 C CA . LEU A 1 71 ? -5.637 -3.414 1.992 1 98.94 71 LEU A CA 1
ATOM 547 C C . LEU A 1 71 ? -5.934 -1.943 1.715 1 98.94 71 LEU A C 1
ATOM 549 O O . LEU A 1 71 ? -6.82 -1.355 2.338 1 98.94 71 LEU A O 1
ATOM 553 N N . THR A 1 72 ? -5.188 -1.375 0.83 1 98.94 72 THR A N 1
ATOM 554 C CA . THR A 1 72 ? -5.453 -0.05 0.281 1 98.94 72 THR A CA 1
ATOM 555 C C . THR A 1 72 ? -5.754 -0.132 -1.213 1 98.94 72 THR A C 1
ATOM 557 O O . THR A 1 72 ? -4.953 -0.668 -1.983 1 98.94 72 THR A O 1
ATOM 560 N N . ILE A 1 73 ? -6.887 0.283 -1.611 1 98.75 73 ILE A N 1
ATOM 561 C CA . ILE A 1 73 ? -7.262 0.519 -3.002 1 98.75 73 ILE A CA 1
ATOM 562 C C . ILE A 1 73 ? -7.461 2.014 -3.236 1 98.75 73 ILE A C 1
ATOM 564 O O . ILE A 1 73 ? -8.312 2.641 -2.602 1 98.75 73 ILE A O 1
ATOM 568 N N . ASP A 1 74 ? -6.625 2.611 -4.141 1 98.38 74 ASP A N 1
ATOM 569 C CA . ASP A 1 74 ? -6.684 4.066 -4.258 1 98.38 74 ASP A CA 1
ATOM 570 C C . ASP A 1 74 ? -6.371 4.512 -5.684 1 98.38 74 ASP A C 1
ATOM 572 O O . ASP A 1 74 ? -6.023 3.691 -6.539 1 98.38 74 ASP A O 1
ATOM 576 N N . THR A 1 75 ? -6.652 5.75 -5.992 1 96.38 75 THR A N 1
ATOM 577 C CA . THR A 1 75 ? -6.316 6.379 -7.266 1 96.38 75 THR A CA 1
ATOM 578 C C . THR A 1 75 ? -5.152 7.348 -7.098 1 96.38 75 THR A C 1
ATOM 580 O O . THR A 1 75 ? -4.91 7.852 -6 1 96.38 75 THR A O 1
ATOM 583 N N . GLU A 1 76 ? -4.469 7.551 -8.148 1 93 76 GLU A N 1
ATOM 584 C CA . GLU A 1 76 ? -3.365 8.5 -8.125 1 93 76 GLU A CA 1
ATOM 585 C C . GLU A 1 76 ? -3.787 9.852 -8.711 1 93 76 GLU A C 1
ATOM 587 O O . GLU A 1 76 ? -2.977 10.773 -8.812 1 93 76 GLU A O 1
ATOM 592 N N . SER A 1 77 ? -4.992 9.969 -9 1 89.31 77 SER A N 1
ATOM 593 C CA . SER A 1 77 ? -5.547 11.234 -9.453 1 89.31 77 SER A CA 1
ATOM 594 C C . SER A 1 77 ? -5.727 12.203 -8.297 1 89.31 77 SER A C 1
ATOM 596 O O . SER A 1 77 ? -5.574 11.828 -7.129 1 89.31 77 SER A O 1
ATOM 598 N N . HIS A 1 78 ? -6.016 13.539 -8.656 1 85.31 78 HIS A N 1
ATOM 599 C CA . HIS A 1 78 ? -6.297 14.547 -7.637 1 85.31 78 HIS A CA 1
ATOM 600 C C . HIS A 1 78 ? -7.664 15.188 -7.859 1 85.31 78 HIS A C 1
ATOM 602 O O . HIS A 1 78 ? -7.949 15.688 -8.953 1 85.31 78 HIS A O 1
ATOM 608 N N . PRO A 1 79 ? -8.469 15.156 -6.84 1 89.75 79 PRO A N 1
ATOM 609 C CA . PRO A 1 79 ? -8.25 14.555 -5.523 1 89.75 79 PRO A CA 1
ATOM 610 C C . PRO A 1 79 ? -8.289 13.023 -5.562 1 89.75 79 PRO A C 1
ATOM 612 O O . PRO A 1 79 ? -9.023 12.445 -6.367 1 89.75 79 PRO A O 1
ATOM 615 N N . PRO A 1 80 ? -7.543 12.414 -4.629 1 94.25 80 PRO A N 1
ATOM 616 C CA . PRO A 1 80 ? -7.527 10.953 -4.637 1 94.25 80 PRO A CA 1
ATOM 617 C C . PRO A 1 80 ? -8.812 10.344 -4.078 1 94.25 80 PRO A C 1
ATOM 619 O O . PRO A 1 80 ? -9.547 11.016 -3.346 1 94.25 80 PRO A O 1
ATOM 622 N N . LYS A 1 81 ? -9.117 9.156 -4.48 1 97.88 81 LYS A N 1
ATOM 623 C CA . LYS A 1 81 ? -10.078 8.266 -3.846 1 97.88 81 LYS A CA 1
ATOM 624 C C . LYS A 1 81 ? -9.383 7.078 -3.195 1 97.88 81 LYS A C 1
ATOM 626 O O . LYS A 1 81 ? -8.516 6.449 -3.807 1 97.88 81 LYS A O 1
ATOM 631 N N . ILE A 1 82 ? -9.734 6.828 -1.934 1 98.81 82 ILE A N 1
ATOM 632 C CA . ILE A 1 82 ? -9.031 5.82 -1.149 1 98.81 82 ILE A CA 1
ATOM 633 C C . ILE A 1 82 ? -10.039 4.93 -0.43 1 98.81 82 ILE A C 1
ATOM 635 O O . ILE A 1 82 ? -10.953 5.426 0.235 1 98.81 82 ILE A O 1
ATOM 639 N N . LEU A 1 83 ? -9.93 3.695 -0.597 1 98.94 83 LEU A N 1
ATOM 640 C CA . LEU A 1 83 ? -10.656 2.709 0.195 1 98.94 83 LEU A CA 1
ATOM 641 C C . LEU A 1 83 ? -9.703 1.878 1.044 1 98.94 83 LEU A C 1
ATOM 643 O O . LEU A 1 83 ? -8.859 1.156 0.508 1 98.94 83 LEU A O 1
ATOM 647 N N . LEU A 1 84 ? -9.797 2.033 2.379 1 98.94 84 LEU A N 1
ATOM 648 C CA . LEU A 1 84 ? -9.023 1.259 3.346 1 98.94 84 LEU A CA 1
ATOM 649 C C . LEU A 1 84 ? -9.844 0.08 3.867 1 98.94 84 LEU A C 1
ATOM 651 O O . LEU A 1 84 ? -11.008 0.241 4.242 1 98.94 84 LEU A O 1
ATOM 655 N N . ILE A 1 85 ? -9.227 -1.07 3.861 1 98.94 85 ILE A N 1
ATOM 656 C CA . ILE A 1 85 ? -9.914 -2.293 4.258 1 98.94 85 ILE A CA 1
ATOM 657 C C . ILE A 1 85 ? -9.047 -3.078 5.238 1 98.94 85 ILE A C 1
ATOM 659 O O . ILE A 1 85 ? -7.832 -3.18 5.059 1 98.94 85 ILE A O 1
ATOM 663 N N . ARG A 1 86 ? -9.656 -3.602 6.27 1 98.94 86 ARG A N 1
ATOM 664 C CA . ARG A 1 86 ? -9.016 -4.57 7.152 1 98.94 86 ARG A CA 1
ATOM 665 C C . ARG A 1 86 ? -9.836 -5.852 7.242 1 98.94 86 ARG A C 1
ATOM 667 O O . ARG A 1 86 ? -11.055 -5.824 7.082 1 98.94 86 ARG A O 1
ATOM 674 N N . GLY A 1 87 ? -9.148 -6.883 7.453 1 98.88 87 GLY A N 1
ATOM 675 C CA . GLY A 1 87 ? -9.758 -8.195 7.621 1 98.88 87 GLY A CA 1
ATOM 676 C C . GLY A 1 87 ? -8.758 -9.281 7.969 1 98.88 87 GLY A C 1
ATOM 677 O O . GLY A 1 87 ? -7.648 -8.984 8.422 1 98.88 87 GLY A O 1
ATOM 678 N N . ARG A 1 88 ? -9.18 -10.516 7.887 1 98.88 88 ARG A N 1
ATOM 679 C CA . ARG A 1 88 ? -8.359 -11.695 8.102 1 98.88 88 ARG A CA 1
ATOM 680 C C . ARG A 1 88 ? -8.305 -12.562 6.844 1 98.88 88 ARG A C 1
ATOM 682 O O . ARG A 1 88 ? -9.336 -12.859 6.246 1 98.88 88 ARG A O 1
ATOM 689 N N . ALA A 1 89 ? -7.145 -12.922 6.492 1 98.94 89 ALA A N 1
ATOM 690 C CA . ALA A 1 89 ? -6.953 -13.734 5.293 1 98.94 89 ALA A CA 1
ATOM 691 C C . ALA A 1 89 ? -7.289 -15.195 5.562 1 98.94 89 ALA A C 1
ATOM 693 O O . ALA A 1 89 ? -6.852 -15.773 6.562 1 98.94 89 ALA A O 1
ATOM 694 N N . GLU A 1 90 ? -8.047 -15.711 4.738 1 98.88 90 GLU A N 1
ATOM 695 C CA . GLU A 1 90 ? -8.242 -17.156 4.641 1 98.88 90 GLU A CA 1
ATOM 696 C C . GLU A 1 90 ? -7.551 -17.719 3.4 1 98.88 90 GLU A C 1
ATOM 698 O O . GLU A 1 90 ? -7.695 -17.172 2.303 1 98.88 90 GLU A O 1
ATOM 703 N N . LEU A 1 91 ? -6.852 -18.766 3.611 1 98.81 91 LEU A N 1
ATOM 704 C CA . LEU A 1 91 ? -6.086 -19.359 2.523 1 98.81 91 LEU A CA 1
ATOM 705 C C . LEU A 1 91 ? -6.77 -20.625 2.01 1 98.81 91 LEU A C 1
ATOM 707 O O . LEU A 1 91 ? -7.031 -21.547 2.781 1 98.81 91 LEU A O 1
ATOM 711 N N . ASP A 1 92 ? -7.078 -20.562 0.729 1 98.25 92 ASP A N 1
ATOM 712 C CA . ASP A 1 92 ? -7.734 -21.672 0.052 1 98.25 92 ASP A CA 1
ATOM 713 C C . ASP A 1 92 ? -6.871 -22.203 -1.093 1 98.25 92 ASP A C 1
ATOM 715 O O . ASP A 1 92 ? -6.801 -21.594 -2.158 1 98.25 92 ASP A O 1
ATOM 719 N N . VAL A 1 93 ? -6.301 -23.422 -0.902 1 97.25 93 VAL A N 1
ATOM 720 C CA . VAL A 1 93 ? -5.477 -24.016 -1.945 1 97.25 93 VAL A CA 1
ATOM 721 C C . VAL A 1 93 ? -6.375 -24.641 -3.018 1 97.25 93 VAL A C 1
ATOM 723 O O . VAL A 1 93 ? -7.312 -25.375 -2.705 1 97.25 93 VAL A O 1
ATOM 726 N N . VAL A 1 94 ? -6.113 -24.312 -4.266 1 95.81 94 VAL A N 1
ATOM 727 C CA . VAL A 1 94 ? -6.91 -24.859 -5.359 1 95.81 94 VAL A CA 1
ATOM 728 C C . VAL A 1 94 ? -5.992 -25.516 -6.383 1 95.81 94 VAL A C 1
ATOM 730 O O . VAL A 1 94 ? -4.883 -25.047 -6.633 1 95.81 94 VAL A O 1
ATOM 733 N N . ASP A 1 95 ? -6.617 -26.609 -6.875 1 91.38 95 ASP A N 1
ATOM 734 C CA . ASP A 1 95 ? -5.914 -27.203 -8.008 1 91.38 95 ASP A CA 1
ATOM 735 C C . ASP A 1 95 ? -6.152 -26.406 -9.289 1 91.38 95 ASP A C 1
ATOM 737 O O . ASP A 1 95 ? -7.266 -25.953 -9.539 1 91.38 95 ASP A O 1
ATOM 741 N N . GLY A 1 96 ? -5.113 -26.031 -10.008 1 92.69 96 GLY A N 1
ATOM 742 C CA . GLY A 1 96 ? -5.23 -25.266 -11.234 1 92.69 96 GLY A CA 1
ATOM 743 C C . GLY A 1 96 ? -5.25 -23.766 -11 1 92.69 96 GLY A C 1
ATOM 744 O O . GLY A 1 96 ? -4.703 -23.281 -10.008 1 92.69 96 GLY A O 1
ATOM 745 N N . ILE A 1 97 ? -5.891 -22.984 -11.984 1 94.38 97 ILE A N 1
ATOM 746 C CA . ILE A 1 97 ? -5.891 -21.531 -11.953 1 94.38 97 ILE A CA 1
ATOM 747 C C . ILE A 1 97 ? -7.293 -21.031 -11.633 1 94.38 97 ILE A C 1
ATOM 749 O O . ILE A 1 97 ? -8.242 -21.297 -12.375 1 94.38 97 ILE A O 1
ATOM 753 N N . PRO A 1 98 ? -7.438 -20.297 -10.484 1 94.56 98 PRO A N 1
ATOM 754 C CA . PRO A 1 98 ? -8.766 -19.75 -10.18 1 94.56 98 PRO A CA 1
ATOM 755 C C . PRO A 1 98 ? -9.266 -18.781 -11.25 1 94.56 98 PRO A C 1
ATOM 757 O O . PRO A 1 98 ? -8.469 -18.062 -11.852 1 94.56 98 PRO A O 1
ATOM 760 N N . ASP A 1 99 ? -10.609 -18.719 -11.406 1 90.19 99 ASP A N 1
ATOM 761 C CA . ASP A 1 99 ? -11.227 -17.797 -12.352 1 90.19 99 ASP A CA 1
ATOM 762 C C . ASP A 1 99 ? -10.859 -16.344 -12.031 1 90.19 99 ASP A C 1
ATOM 764 O O . ASP A 1 99 ? -10.688 -15.531 -12.93 1 90.19 99 ASP A O 1
ATOM 768 N N . GLU A 1 100 ? -10.773 -16.094 -10.75 1 91.75 100 GLU A N 1
ATOM 769 C CA . GLU A 1 100 ? -10.43 -14.742 -10.312 1 91.75 100 GLU A CA 1
ATOM 770 C C . GLU A 1 100 ? -9.07 -14.312 -10.867 1 91.75 100 GLU A C 1
ATOM 772 O O . GLU A 1 100 ? -8.891 -13.148 -11.25 1 91.75 100 GLU A O 1
ATOM 777 N N . TYR A 1 101 ? -8.133 -15.188 -10.898 1 91.94 101 TYR A N 1
ATOM 778 C CA . TYR A 1 101 ? -6.805 -14.906 -11.422 1 91.94 101 TYR A CA 1
ATOM 779 C C . TYR A 1 101 ? -6.867 -14.594 -12.914 1 91.94 101 TYR A C 1
ATOM 781 O O . TYR A 1 101 ? -6.199 -13.672 -13.391 1 91.94 101 TYR A O 1
ATOM 789 N N . LEU A 1 102 ? -7.684 -15.375 -13.555 1 86.12 102 LEU A N 1
ATOM 790 C CA . LEU A 1 102 ? -7.789 -15.234 -15 1 86.12 102 LEU A CA 1
ATOM 791 C C . LEU A 1 102 ? -8.555 -13.969 -15.367 1 86.12 102 LEU A C 1
ATOM 793 O O . LEU A 1 102 ? -8.422 -13.461 -16.484 1 86.12 102 LEU A O 1
ATOM 797 N N . GLN A 1 103 ? -9.352 -13.562 -14.461 1 80.5 103 GLN A N 1
ATOM 798 C CA . GLN A 1 103 ? -10.117 -12.344 -14.695 1 80.5 103 GLN A CA 1
ATOM 799 C C . GLN A 1 103 ? -9.242 -11.109 -14.508 1 80.5 103 GLN A C 1
ATOM 801 O O . GLN A 1 103 ? -9.594 -10.016 -14.969 1 80.5 103 GLN A O 1
ATOM 806 N N . PHE A 1 104 ? -8.18 -11.297 -13.656 1 65.88 104 PHE A N 1
ATOM 807 C CA . PHE A 1 104 ? -7.309 -10.172 -13.328 1 65.88 104 PHE A CA 1
ATOM 808 C C . PHE A 1 104 ? -6.73 -9.555 -14.594 1 65.88 104 PHE A C 1
ATOM 810 O O . PHE A 1 104 ? -6.266 -8.414 -14.578 1 65.88 104 PHE A O 1
ATOM 817 N N . ASN A 1 105 ? -6.961 -10.234 -15.75 1 55.59 105 ASN A N 1
ATOM 818 C CA . ASN A 1 105 ? -6.184 -9.594 -16.812 1 55.59 105 ASN A CA 1
ATOM 819 C C . ASN A 1 105 ? -6.398 -8.086 -16.828 1 55.59 105 ASN A C 1
ATOM 821 O O . ASN A 1 105 ? -7.184 -7.578 -17.625 1 55.59 105 ASN A O 1
ATOM 825 N N . GLY A 1 106 ? -6.461 -7.449 -15.719 1 53.12 106 GLY A N 1
ATOM 826 C CA . GLY A 1 106 ? -6.414 -6.016 -15.477 1 53.12 106 GLY A CA 1
ATOM 827 C C . GLY A 1 106 ? -6.531 -5.195 -16.75 1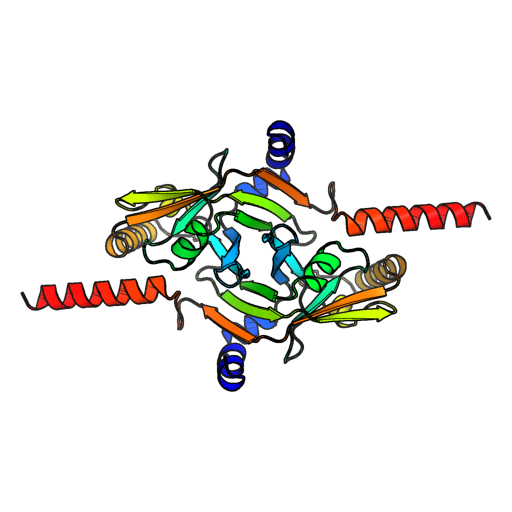 53.12 106 GLY A C 1
ATOM 828 O O . GLY A 1 106 ? -7.148 -5.629 -17.719 1 53.12 106 GLY A O 1
ATOM 829 N N . THR A 1 107 ? -5.797 -4 -16.703 1 57.03 107 THR A N 1
ATOM 830 C CA . THR A 1 107 ? -5.641 -2.875 -17.609 1 57.03 107 THR A CA 1
ATOM 831 C C . THR A 1 107 ? -4.828 -3.283 -18.844 1 57.03 107 THR A C 1
ATOM 833 O O . THR A 1 107 ? -4.609 -2.475 -19.75 1 57.03 107 THR A O 1
ATOM 836 N N . TYR A 1 108 ? -4.527 -4.637 -18.812 1 65.88 108 TYR A N 1
ATOM 837 C CA . TYR A 1 108 ? -3.695 -5.035 -19.938 1 65.88 108 TYR A CA 1
ATOM 838 C C . TYR A 1 108 ? -4.551 -5.414 -21.141 1 65.88 108 TYR A C 1
ATOM 840 O O . TYR A 1 108 ? -5.359 -6.348 -21.062 1 65.88 108 TYR A O 1
ATOM 848 N N . GLU A 1 109 ? -4.492 -4.574 -22.078 1 74 109 GLU A N 1
ATOM 849 C CA . GLU A 1 109 ? -5.207 -4.887 -23.312 1 74 109 GLU A CA 1
ATOM 850 C C . GLU A 1 109 ? -4.508 -6.004 -24.094 1 74 109 GLU A C 1
ATOM 852 O O . GLU A 1 109 ? -3.312 -5.91 -24.375 1 74 109 GLU A O 1
ATOM 857 N N . MET A 1 110 ? -5.184 -7.109 -24.156 1 81.12 110 MET A N 1
ATOM 858 C CA . MET A 1 110 ? -4.68 -8.227 -24.938 1 81.12 110 MET A CA 1
ATOM 859 C C . MET A 1 110 ? -5.672 -8.625 -26.016 1 81.12 110 MET A C 1
ATOM 861 O O . MET A 1 110 ? -6.883 -8.578 -25.812 1 81.12 110 MET A O 1
ATOM 865 N N . THR A 1 111 ? -5.031 -8.883 -27.188 1 87.12 111 THR A N 1
ATOM 866 C CA . THR A 1 111 ? -5.871 -9.539 -28.188 1 87.12 1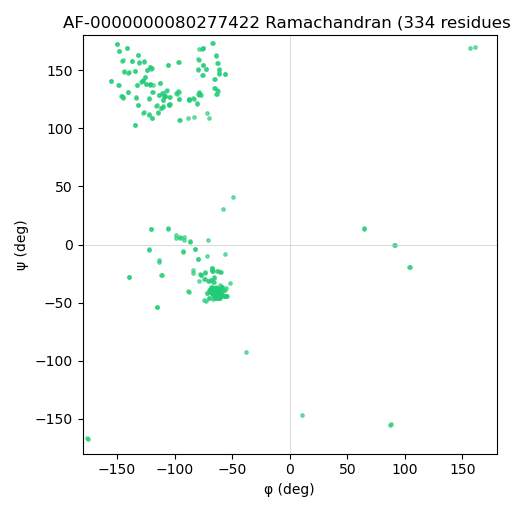11 THR A CA 1
ATOM 867 C C . THR A 1 111 ? -6.293 -10.93 -27.703 1 87.12 111 THR A C 1
ATOM 869 O O . THR A 1 111 ? -5.715 -11.469 -26.75 1 87.12 111 THR A O 1
ATOM 872 N N . PRO A 1 112 ? -7.328 -11.406 -28.375 1 87.5 112 PRO A N 1
ATOM 873 C CA . PRO A 1 112 ? -7.73 -12.766 -28.016 1 87.5 112 PRO A CA 1
ATOM 874 C C . PRO A 1 112 ? -6.59 -13.773 -28.141 1 87.5 112 PRO A C 1
ATOM 876 O O . PRO A 1 112 ? -6.469 -14.68 -27.312 1 87.5 112 PRO A O 1
ATOM 879 N N . GLU A 1 113 ? -5.801 -13.602 -29.125 1 90.94 113 GLU A N 1
ATOM 880 C CA . GLU A 1 113 ? -4.668 -14.508 -29.328 1 90.94 113 GLU A CA 1
ATOM 881 C C . GLU A 1 113 ? -3.627 -14.336 -28.234 1 90.94 113 GLU A C 1
ATOM 883 O O . GLU A 1 113 ? -3.094 -15.32 -27.719 1 90.94 113 GLU A O 1
ATOM 888 N N . GLN A 1 114 ? -3.365 -13.156 -27.844 1 87.12 114 GLN A N 1
ATOM 889 C CA . GLN A 1 114 ? -2.418 -12.875 -26.766 1 87.12 114 GLN A CA 1
ATOM 890 C C . GLN A 1 114 ? -2.916 -13.422 -25.438 1 87.12 114 GLN A C 1
ATOM 892 O O . GLN A 1 114 ? -2.133 -13.953 -24.641 1 87.12 114 GLN A O 1
ATOM 897 N N . ARG A 1 115 ? -4.176 -13.312 -25.297 1 87.75 115 ARG A N 1
ATOM 898 C CA . ARG A 1 115 ? -4.789 -13.812 -24.062 1 87.75 115 ARG A CA 1
ATOM 899 C C . ARG A 1 115 ? -4.668 -15.328 -23.969 1 87.75 115 ARG A C 1
ATOM 901 O O . ARG A 1 115 ? -4.332 -15.859 -22.906 1 87.75 115 ARG A O 1
ATOM 908 N N . ALA A 1 116 ? -4.973 -15.945 -25.016 1 89.12 116 ALA A N 1
ATOM 909 C CA . ALA A 1 116 ? -4.867 -17.406 -25.047 1 89.12 116 ALA A CA 1
ATOM 910 C C . ALA A 1 116 ? -3.441 -17.859 -24.75 1 89.12 116 ALA A C 1
ATOM 912 O O . ALA A 1 116 ? -3.232 -18.797 -23.984 1 89.12 116 ALA A O 1
ATOM 913 N N . GLU A 1 117 ? -2.547 -17.219 -25.312 1 91 117 GLU A N 1
ATOM 914 C CA . GLU A 1 117 ? -1.142 -17.531 -25.078 1 91 117 GLU A CA 1
ATOM 915 C C . GLU A 1 117 ? -0.758 -17.297 -23.625 1 91 117 GLU A C 1
ATOM 917 O O . GLU A 1 117 ? -0.034 -18.094 -23.031 1 91 117 GLU A O 1
ATOM 922 N N . TRP A 1 118 ? -1.23 -16.219 -23.156 1 88.44 118 TRP A N 1
ATOM 923 C CA . TRP A 1 118 ? -0.967 -15.883 -21.75 1 88.44 118 TRP A CA 1
ATOM 924 C C . TRP A 1 118 ? -1.545 -16.938 -20.828 1 88.44 118 TRP A C 1
ATOM 926 O O . TRP A 1 118 ? -0.872 -17.391 -19.891 1 88.44 118 TRP A O 1
ATOM 936 N N . GLU A 1 119 ? -2.732 -17.328 -21.078 1 89.44 119 GLU A N 1
ATOM 937 C CA . GLU A 1 119 ? -3.383 -18.344 -20.25 1 89.44 119 GLU A CA 1
ATOM 938 C C . GLU A 1 119 ? -2.643 -19.672 -20.312 1 89.44 119 GLU A C 1
ATOM 940 O O . GLU A 1 119 ? -2.498 -20.359 -19.297 1 89.44 119 GLU A O 1
ATOM 945 N N . GLU A 1 120 ? -2.174 -20 -21.422 1 91.25 120 GLU A N 1
ATOM 946 C CA . GLU A 1 120 ? -1.388 -21.219 -21.562 1 91.25 120 GLU A CA 1
ATOM 947 C C . GLU A 1 120 ? -0.097 -21.141 -20.766 1 91.25 120 GLU A C 1
ATOM 949 O O . GLU A 1 120 ? 0.308 -22.125 -20.125 1 91.25 120 GLU A O 1
ATOM 954 N N . GLY A 1 121 ? 0.519 -20.078 -20.828 1 90.94 121 GLY A N 1
ATOM 955 C CA . GLY A 1 121 ? 1.721 -19.875 -20.047 1 90.94 121 GLY A CA 1
ATOM 956 C C . GLY A 1 121 ? 1.477 -19.984 -18.547 1 90.94 121 GLY A C 1
ATOM 957 O O . GLY A 1 121 ? 2.268 -20.594 -17.828 1 90.94 121 GLY A O 1
ATOM 958 N N . VAL A 1 122 ? 0.388 -19.391 -18.172 1 91.5 122 VAL A N 1
ATOM 959 C CA . VAL A 1 122 ? 0.008 -19.438 -16.75 1 91.5 122 VAL A CA 1
ATOM 960 C C . VAL A 1 122 ? -0.22 -20.891 -16.328 1 91.5 122 VAL A C 1
ATOM 962 O O . VAL A 1 122 ? 0.313 -21.344 -15.312 1 91.5 122 VAL A O 1
ATOM 965 N N . LYS A 1 123 ? -0.935 -21.625 -17.141 1 91.25 123 LYS A N 1
ATOM 966 C CA . LYS A 1 123 ? -1.26 -23 -16.828 1 91.25 123 LYS A CA 1
ATOM 967 C C . LYS A 1 123 ? -0.007 -23.875 -16.812 1 91.25 123 LYS A C 1
ATOM 969 O O . LYS A 1 123 ? 0.083 -24.828 -16.047 1 91.25 123 LYS A O 1
ATOM 974 N N . ALA A 1 124 ? 0.902 -23.531 -17.625 1 91.56 124 ALA A N 1
ATOM 975 C CA . ALA A 1 124 ? 2.148 -24.297 -17.703 1 91.56 124 ALA A CA 1
ATOM 976 C C . ALA A 1 124 ? 3.033 -24.016 -16.484 1 91.56 124 ALA A C 1
ATOM 978 O O . ALA A 1 124 ? 3.768 -24.891 -16.031 1 91.56 124 ALA A O 1
ATOM 979 N N . LEU A 1 125 ? 2.904 -22.844 -15.977 1 92.62 125 LEU A N 1
ATOM 980 C CA . LEU A 1 125 ? 3.812 -22.391 -14.93 1 92.62 125 LEU A CA 1
ATOM 981 C C . LEU A 1 125 ? 3.293 -22.797 -13.555 1 92.62 125 LEU A C 1
ATOM 983 O O . LEU A 1 125 ? 4.074 -23.156 -12.672 1 92.62 125 LEU A O 1
ATOM 987 N N . TYR A 1 126 ? 2.037 -22.656 -13.422 1 93.44 126 TYR A N 1
ATOM 988 C CA . TYR A 1 126 ? 1.436 -22.906 -12.117 1 93.44 126 TYR A CA 1
ATOM 989 C C . TYR A 1 126 ? 0.717 -24.25 -12.086 1 93.44 126 TYR A C 1
ATOM 991 O O . TYR A 1 126 ? -0.153 -24.516 -12.922 1 93.44 126 TYR A O 1
ATOM 999 N N . ASP A 1 127 ? 0.966 -25.125 -11.188 1 91.31 127 ASP A N 1
ATOM 1000 C CA . ASP A 1 127 ? 0.251 -26.391 -11 1 91.31 127 ASP A CA 1
ATOM 1001 C C . ASP A 1 127 ? -0.902 -26.219 -10.016 1 91.31 127 ASP A C 1
ATOM 1003 O O . ASP A 1 127 ? -1.531 -27.203 -9.617 1 91.31 127 ASP A O 1
ATOM 1007 N N . GLY A 1 128 ? -1.158 -25.125 -9.633 1 95.88 128 GLY A N 1
ATOM 1008 C CA . GLY A 1 128 ? -2.135 -24.672 -8.648 1 95.88 128 GLY A CA 1
ATOM 1009 C C . GLY A 1 128 ? -1.795 -23.328 -8.039 1 95.88 128 GLY A C 1
ATOM 1010 O O . GLY A 1 128 ? -0.708 -22.797 -8.266 1 95.88 128 GLY A O 1
ATOM 1011 N N . MET A 1 129 ? -2.785 -22.844 -7.332 1 97.56 129 MET A N 1
ATOM 1012 C CA . MET A 1 129 ? -2.598 -21.547 -6.68 1 97.56 129 MET A CA 1
ATOM 1013 C C . MET A 1 129 ? -3.246 -21.547 -5.301 1 97.56 129 MET A C 1
ATOM 1015 O O . MET A 1 129 ? -3.885 -22.516 -4.902 1 97.56 129 MET A O 1
ATOM 1019 N N . VAL A 1 130 ? -2.977 -20.547 -4.523 1 98.62 130 VAL A N 1
ATOM 1020 C CA . VAL A 1 130 ? -3.676 -20.266 -3.273 1 98.62 130 VAL A CA 1
ATOM 1021 C C . VAL A 1 130 ? -4.535 -19.016 -3.432 1 98.62 130 VAL A C 1
ATOM 1023 O O . VAL A 1 130 ? -4.043 -17.969 -3.857 1 98.62 130 VAL A O 1
ATOM 1026 N N . ARG A 1 131 ? -5.801 -19.141 -3.164 1 98.44 131 ARG A N 1
ATOM 1027 C CA . ARG A 1 131 ? -6.68 -18 -3.006 1 98.44 131 ARG A CA 1
ATOM 1028 C C . ARG A 1 131 ? -6.539 -17.391 -1.614 1 98.44 131 ARG A C 1
ATOM 1030 O O . ARG A 1 131 ? -6.633 -18.094 -0.608 1 98.44 131 ARG A O 1
ATOM 1037 N N . ILE A 1 132 ? -6.191 -16.188 -1.547 1 98.88 132 ILE A N 1
ATOM 1038 C CA . ILE A 1 132 ? -6.223 -15.398 -0.321 1 98.88 132 ILE A CA 1
ATOM 1039 C C . ILE A 1 132 ? -7.523 -14.602 -0.253 1 98.88 132 ILE A C 1
ATOM 1041 O O . ILE A 1 132 ? -7.715 -13.648 -1.012 1 98.88 132 ILE A O 1
ATOM 1045 N N . VAL A 1 133 ? -8.375 -15.047 0.614 1 98.88 133 VAL A N 1
ATOM 1046 C CA . VAL A 1 133 ? -9.727 -14.5 0.664 1 98.88 133 VAL A CA 1
ATOM 1047 C C . VAL A 1 133 ? -9.891 -13.641 1.915 1 98.88 133 VAL A C 1
ATOM 1049 O O . VAL A 1 133 ? -9.617 -14.094 3.029 1 98.88 133 VAL A O 1
ATOM 1052 N N . VAL A 1 134 ? -10.359 -12.414 1.76 1 98.94 134 VAL A N 1
ATOM 1053 C CA . VAL A 1 134 ? -10.516 -11.492 2.877 1 98.94 134 VAL A CA 1
ATOM 1054 C C . VAL A 1 134 ? -11.945 -10.938 2.891 1 98.94 134 VAL A C 1
ATOM 1056 O O . VAL A 1 134 ? -12.352 -10.234 1.966 1 98.94 134 VAL A O 1
ATOM 1059 N N . LYS A 1 135 ? -12.641 -11.281 3.854 1 98.81 135 LYS A N 1
ATOM 1060 C CA . LYS A 1 135 ? -13.883 -10.562 4.148 1 98.81 135 LYS A CA 1
ATOM 1061 C C . LYS A 1 135 ? -13.609 -9.305 4.969 1 98.81 135 LYS A C 1
ATOM 1063 O O . LYS A 1 135 ? -13.047 -9.383 6.062 1 98.81 135 LYS A O 1
ATOM 1068 N N . PRO A 1 136 ? -14.086 -8.172 4.469 1 98.88 136 PRO A N 1
ATOM 1069 C CA . PRO A 1 136 ? -13.82 -6.949 5.223 1 98.88 136 PRO A CA 1
ATOM 1070 C C . PRO A 1 136 ? -14.461 -6.961 6.609 1 98.88 136 PRO A C 1
ATOM 1072 O O . PRO A 1 136 ? -15.633 -7.32 6.75 1 98.88 136 PRO A O 1
ATOM 1075 N N . THR A 1 137 ? -13.672 -6.59 7.594 1 98.81 137 THR A N 1
ATOM 1076 C CA . THR A 1 137 ? -14.203 -6.43 8.945 1 98.81 137 THR A CA 1
ATOM 1077 C C . THR A 1 137 ? -14.141 -4.965 9.375 1 98.81 137 THR A C 1
ATOM 1079 O O . THR A 1 137 ? -14.758 -4.582 10.367 1 98.81 137 THR A O 1
ATOM 1082 N N . TRP A 1 138 ? -13.445 -4.176 8.695 1 98.81 138 TRP A N 1
ATOM 1083 C CA . TRP A 1 138 ? -13.359 -2.727 8.852 1 98.81 138 TRP A CA 1
ATOM 1084 C C . TRP A 1 138 ? -13.086 -2.049 7.516 1 98.81 138 TRP A C 1
ATOM 1086 O O . TRP A 1 138 ? -12.281 -2.537 6.719 1 98.81 138 TRP A O 1
ATOM 1096 N N . VAL A 1 139 ? -13.758 -0.961 7.242 1 98.94 139 VAL A N 1
ATOM 1097 C CA . VAL A 1 139 ? -13.578 -0.245 5.984 1 98.94 139 VAL A CA 1
ATOM 1098 C C . VAL A 1 139 ? -13.688 1.259 6.223 1 98.94 139 VAL A C 1
ATOM 1100 O O . VAL A 1 139 ? -14.414 1.698 7.117 1 98.94 139 VAL A O 1
ATOM 1103 N N . LYS A 1 140 ? -12.969 2.008 5.426 1 98.69 140 LYS A N 1
ATOM 1104 C CA . LYS A 1 140 ? -13.078 3.463 5.402 1 98.69 140 LYS A CA 1
ATOM 1105 C C . LYS A 1 140 ? -12.859 4.008 3.994 1 98.69 140 LYS A C 1
ATOM 1107 O O . LYS A 1 140 ? -11.883 3.648 3.33 1 98.69 140 LYS A O 1
ATOM 1112 N N . LEU A 1 141 ? -13.805 4.805 3.562 1 98.81 141 LEU A N 1
ATOM 1113 C CA . LEU A 1 141 ? -13.664 5.527 2.303 1 98.81 141 LEU A CA 1
ATOM 1114 C C . LEU A 1 141 ? -13.203 6.961 2.547 1 98.81 141 LEU A C 1
ATOM 1116 O O . LEU A 1 141 ? -13.758 7.656 3.402 1 98.81 141 LEU A O 1
ATOM 1120 N N . ILE A 1 142 ? -12.18 7.402 1.856 1 98.56 142 ILE A N 1
ATOM 1121 C CA . ILE A 1 142 ? -11.719 8.781 1.814 1 98.56 142 ILE A CA 1
ATOM 1122 C C . ILE A 1 142 ? -11.719 9.289 0.371 1 98.56 142 ILE A C 1
ATOM 1124 O O . ILE A 1 142 ? -10.922 8.82 -0.452 1 98.56 142 ILE A O 1
ATOM 1128 N N . ASP A 1 143 ? -12.609 10.227 0.074 1 97.31 143 ASP A N 1
ATOM 1129 C CA . ASP A 1 143 ? -12.703 10.695 -1.305 1 97.31 143 ASP A CA 1
ATOM 1130 C C . ASP A 1 143 ? -12.484 12.203 -1.39 1 97.31 143 ASP A C 1
ATOM 1132 O O . ASP A 1 143 ? -12.57 12.789 -2.471 1 97.31 143 ASP A O 1
ATOM 1136 N N . PHE A 1 144 ? -12.328 12.906 -0.282 1 94.69 144 PHE A N 1
ATOM 1137 C CA . PHE A 1 144 ? -12 14.32 -0.134 1 94.69 144 PHE A CA 1
ATOM 1138 C C . PHE A 1 144 ? -13.117 15.195 -0.691 1 94.69 144 PHE A C 1
ATOM 1140 O O . PHE A 1 144 ? -12.883 16.359 -1.037 1 94.69 144 PHE A O 1
ATOM 1147 N N . GLU A 1 145 ? -14.188 14.602 -0.913 1 93.56 145 GLU A N 1
ATOM 1148 C CA . GLU A 1 145 ? -15.406 15.312 -1.293 1 93.56 145 GLU A CA 1
ATOM 1149 C C . GLU A 1 145 ? -16.484 15.156 -0.229 1 93.56 145 GLU A C 1
ATOM 1151 O O . GLU A 1 145 ? -16.984 16.141 0.301 1 93.56 145 GLU A O 1
ATOM 1156 N N . THR A 1 146 ? -16.75 13.938 0.094 1 93.75 146 THR A N 1
ATOM 1157 C CA . THR A 1 146 ? -17.781 13.656 1.085 1 93.75 146 THR A CA 1
ATOM 1158 C C . THR A 1 146 ? -17.156 13.102 2.365 1 93.75 146 THR A C 1
ATOM 1160 O O . THR A 1 146 ? -17.781 13.164 3.434 1 93.75 146 THR A O 1
ATOM 1163 N N . THR A 1 147 ? -16.031 12.492 2.246 1 96.06 147 THR A N 1
ATOM 1164 C CA . THR A 1 147 ? -15.297 11.961 3.387 1 96.06 147 THR A CA 1
ATOM 1165 C C . THR A 1 147 ? -13.859 12.469 3.389 1 96.06 147 THR A C 1
ATOM 1167 O O . THR A 1 147 ? -13.242 12.617 2.33 1 96.06 147 THR A O 1
ATOM 1170 N N . LEU A 1 148 ? -13.305 12.781 4.594 1 95.81 148 LEU A N 1
ATOM 1171 C CA . LEU A 1 148 ? -11.938 13.258 4.797 1 95.81 148 LEU A CA 1
ATOM 1172 C C . LEU A 1 148 ? -11.211 12.398 5.824 1 95.81 148 LEU A C 1
ATOM 1174 O O . LEU A 1 148 ? -11.852 11.719 6.641 1 95.81 148 LEU A O 1
ATOM 1178 N N . PRO A 1 149 ? -9.859 12.438 5.738 1 95.88 149 PRO A N 1
ATOM 1179 C CA . PRO A 1 149 ? -9.141 11.859 6.875 1 95.88 149 PRO A CA 1
ATOM 1180 C C . PRO A 1 149 ? -9.523 12.5 8.203 1 95.88 149 PRO A C 1
ATOM 1182 O O . PRO A 1 149 ? -9.75 13.711 8.266 1 95.88 149 PRO A O 1
ATOM 1185 N N . ALA A 1 150 ? -9.5 11.688 9.242 1 94.75 150 ALA A N 1
ATOM 1186 C CA . ALA A 1 150 ? -9.977 12.148 10.547 1 94.75 150 ALA A CA 1
ATOM 1187 C C . ALA A 1 150 ? -9.164 13.344 11.031 1 94.75 150 ALA A C 1
ATOM 1189 O O . ALA A 1 150 ? -9.711 14.273 11.633 1 94.75 150 ALA A O 1
ATOM 1190 N N . ASN A 1 151 ? -7.863 13.344 10.797 1 95.31 151 ASN A N 1
ATOM 1191 C CA . ASN A 1 151 ? -7.012 14.43 11.258 1 95.31 151 ASN A CA 1
ATOM 1192 C C . ASN A 1 151 ? -7.371 15.75 10.578 1 95.31 151 ASN A C 1
ATOM 1194 O O . ASN A 1 151 ? -7.324 16.812 11.195 1 95.31 151 ASN A O 1
ATOM 1198 N N . ILE A 1 152 ? -7.715 15.672 9.32 1 94.25 152 ILE A N 1
ATOM 1199 C CA . ILE A 1 152 ? -8.07 16.875 8.562 1 94.25 152 ILE A CA 1
ATOM 1200 C C . ILE A 1 152 ? -9.422 17.391 9.023 1 94.25 152 ILE A C 1
ATOM 1202 O O . ILE A 1 152 ? -9.609 18.594 9.188 1 94.25 152 ILE A O 1
ATOM 1206 N N . GLU A 1 153 ? -10.359 16.484 9.234 1 95 153 GLU A N 1
ATOM 1207 C CA . GLU A 1 153 ? -11.664 16.875 9.758 1 95 153 GLU A CA 1
ATOM 1208 C C . GLU A 1 153 ? -11.516 17.641 11.078 1 95 153 GLU A C 1
ATOM 1210 O O . GLU A 1 153 ? -12.195 18.641 11.305 1 95 153 GLU A O 1
ATOM 1215 N N . GLU A 1 154 ? -10.711 17.141 11.875 1 95.38 154 GLU A N 1
ATOM 1216 C CA . GLU A 1 154 ? -10.477 17.766 13.18 1 95.38 154 GLU A CA 1
ATOM 1217 C C . GLU A 1 154 ? -9.859 19.141 13.031 1 95.38 154 GLU A C 1
ATOM 1219 O O . GLU A 1 154 ? -10.273 20.094 13.711 1 95.38 154 GLU A O 1
ATOM 1224 N N . LEU A 1 155 ? -8.922 19.328 12.18 1 94.12 155 LEU A N 1
ATOM 1225 C CA . LEU A 1 155 ? -8.266 20.609 11.953 1 94.12 155 LEU A CA 1
ATOM 1226 C C . LEU A 1 155 ? -9.25 21.641 11.406 1 94.12 155 LEU A C 1
ATOM 1228 O O . LEU A 1 155 ? -9.227 22.797 11.797 1 94.12 155 LEU A O 1
ATOM 1232 N N . MET A 1 156 ? -10.055 21.219 10.508 1 92.69 156 MET A N 1
ATOM 1233 C CA . MET A 1 156 ? -11.055 22.109 9.914 1 92.69 156 MET A CA 1
ATOM 1234 C C . MET A 1 156 ? -12.055 22.578 10.969 1 92.69 156 MET A C 1
ATOM 1236 O O . MET A 1 156 ? -12.492 23.719 10.945 1 92.69 156 MET A O 1
ATOM 1240 N N . ARG A 1 157 ? -12.375 21.672 11.859 1 91.75 157 ARG A N 1
ATOM 1241 C CA . ARG A 1 157 ? -13.266 22.031 12.953 1 91.75 157 ARG A CA 1
ATOM 1242 C C . ARG A 1 157 ? -12.625 23.078 13.859 1 91.75 157 ARG A C 1
ATOM 1244 O O . ARG A 1 157 ? -13.266 24.062 14.234 1 91.75 157 ARG A O 1
ATOM 1251 N N . TRP A 1 158 ? -11.391 22.844 14.141 1 90.38 158 TRP A N 1
ATOM 1252 C CA . TRP A 1 158 ? -10.664 23.781 14.992 1 90.38 158 TRP A CA 1
ATOM 1253 C C . TRP A 1 158 ? -10.539 25.141 14.32 1 90.38 158 TRP A C 1
ATOM 1255 O O . TRP A 1 158 ? -10.656 26.172 14.984 1 90.38 158 TRP A O 1
ATOM 1265 N N . GLN A 1 159 ? -10.273 25.156 13.062 1 89 159 GLN A N 1
ATOM 1266 C CA . GLN A 1 159 ? -10.133 26.406 12.32 1 89 159 GLN A CA 1
ATOM 1267 C C . GLN A 1 159 ? -11.445 27.188 12.312 1 89 159 GLN A C 1
ATOM 1269 O O . GLN A 1 159 ? -11.445 28.406 12.461 1 89 159 GLN A O 1
ATOM 1274 N N . LYS A 1 160 ? -12.562 26.547 12.203 1 90.25 160 LYS A N 1
ATOM 1275 C CA . LYS A 1 160 ? -13.875 27.188 12.203 1 90.25 160 LYS A CA 1
ATOM 1276 C C . LYS A 1 160 ? -14.188 27.797 13.562 1 90.25 160 LYS A C 1
ATOM 1278 O O . LYS A 1 160 ? -14.758 28.891 13.641 1 90.25 160 LYS A O 1
ATOM 1283 N N . GLU A 1 161 ? -13.797 27.078 14.539 1 89.81 161 GLU A N 1
ATOM 1284 C CA . GLU A 1 161 ? -14.023 27.578 15.891 1 89.81 161 GLU A CA 1
ATOM 1285 C C . GLU A 1 161 ? -13.18 28.812 16.172 1 89.81 161 GLU A C 1
ATOM 1287 O O . GLU A 1 161 ? -13.648 29.75 16.828 1 89.81 161 GLU A O 1
ATOM 1292 N N . ARG A 1 162 ? -12.016 28.828 15.68 1 86.56 162 ARG A N 1
ATOM 1293 C CA . ARG A 1 162 ? -11.125 29.969 15.859 1 86.56 162 ARG A CA 1
ATOM 1294 C C . ARG A 1 162 ? -11.633 31.188 15.102 1 86.56 162 ARG A C 1
ATOM 1296 O O . ARG A 1 162 ? -11.594 32.312 15.625 1 86.56 162 ARG A O 1
ATOM 1303 N N . GLN A 1 163 ? -12.086 30.922 13.961 1 85.69 163 GLN A N 1
ATOM 1304 C CA . GLN A 1 163 ? -12.594 32.031 13.141 1 85.69 163 GLN A CA 1
ATOM 1305 C C . GLN A 1 163 ? -13.875 32.594 13.734 1 85.69 163 GLN A C 1
ATOM 1307 O O . GLN A 1 163 ? -14.109 33.812 13.664 1 85.69 163 GLN A O 1
ATOM 1312 N N . SER A 1 164 ? -14.672 31.766 14.227 1 88.19 164 SER A N 1
ATOM 1313 C CA . SER A 1 164 ? -15.914 32.219 14.852 1 88.19 164 SER A CA 1
ATOM 1314 C C . SER A 1 164 ? -15.625 33.031 16.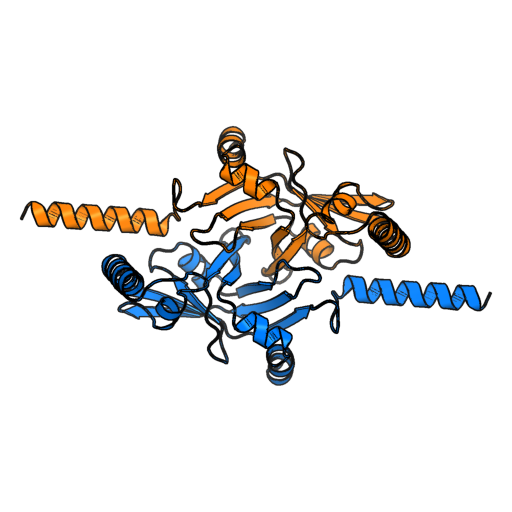109 1 88.19 164 SER A C 1
ATOM 1316 O O . SER A 1 164 ? -16.312 34.031 16.375 1 88.19 164 SER A O 1
ATOM 1318 N N . ALA A 1 165 ? -14.773 32.656 16.844 1 88.56 165 ALA A N 1
ATOM 1319 C CA . ALA A 1 165 ? -14.406 33.375 18.062 1 88.56 165 ALA A CA 1
ATOM 1320 C C . ALA A 1 165 ? -13.828 34.75 17.75 1 88.56 165 ALA A C 1
ATOM 1322 O O . ALA A 1 165 ? -14.086 35.719 18.453 1 88.56 165 ALA A O 1
ATOM 1323 N N . GLU A 1 166 ? -13.039 34.719 16.688 1 85.38 166 GLU A N 1
ATOM 1324 C CA . GLU A 1 166 ? -12.43 35.969 16.266 1 85.38 166 GLU A CA 1
ATOM 1325 C C . GLU A 1 166 ? -13.477 36.969 15.781 1 85.38 166 GLU A C 1
ATOM 1327 O O . GLU A 1 166 ? -13.305 38.188 15.906 1 85.38 166 GLU A O 1
ATOM 1332 N N . ARG A 1 167 ? -14.547 36.5 15.273 1 83.88 167 ARG A N 1
ATOM 1333 C CA . ARG A 1 167 ? -15.625 37.375 14.789 1 83.88 167 ARG A CA 1
ATOM 1334 C C . ARG A 1 167 ? -16.438 37.938 15.953 1 83.88 167 ARG A C 1
ATOM 1336 O O . ARG A 1 167 ? -17.047 39 15.828 1 83.88 167 ARG A O 1
ATOM 1343 N N . LEU A 1 168 ? -16.406 37.219 16.922 1 81.56 168 LEU A N 1
ATOM 1344 C CA . LEU A 1 168 ? -17.188 37.656 18.078 1 81.56 168 LEU A CA 1
ATOM 1345 C C . LEU A 1 168 ? -16.391 38.656 18.922 1 81.56 168 LEU A C 1
ATOM 1347 O O . LEU A 1 168 ? -16.984 39.438 19.703 1 81.56 168 LEU A O 1
ATOM 1351 N N . THR A 1 169 ? -15.039 38.688 18.844 1 74.94 169 THR A N 1
ATOM 1352 C CA . THR A 1 169 ? -14.266 39.688 19.594 1 74.94 169 THR A CA 1
ATOM 1353 C C . THR A 1 169 ? -14.008 40.938 18.734 1 74.94 169 THR A C 1
ATOM 1355 O O . THR A 1 169 ? -13.984 42.031 19.25 1 74.94 169 THR A O 1
ATOM 1358 N N . MET B 1 1 ? 20.391 -5.445 5.375 1 96.56 1 MET B N 1
ATOM 1359 C CA . MET B 1 1 ? 21.25 -5.273 4.215 1 96.56 1 MET B CA 1
ATOM 1360 C C . MET B 1 1 ? 22.344 -4.246 4.504 1 96.56 1 MET B C 1
ATOM 1362 O O . MET B 1 1 ? 22.125 -3.285 5.238 1 96.56 1 MET B O 1
ATOM 1366 N N . ASP B 1 2 ? 23.484 -4.512 3.918 1 97.38 2 ASP B N 1
ATOM 1367 C CA . ASP B 1 2 ? 24.5 -3.473 4.074 1 97.38 2 ASP B CA 1
ATOM 1368 C C . ASP B 1 2 ? 24.25 -2.312 3.113 1 97.38 2 ASP B C 1
ATOM 1370 O O . ASP B 1 2 ? 23.531 -2.465 2.123 1 97.38 2 ASP B O 1
ATOM 1374 N N . GLN B 1 3 ? 24.828 -1.209 3.484 1 97.44 3 GLN B N 1
ATOM 1375 C CA . GLN B 1 3 ? 24.547 0.034 2.775 1 97.44 3 GLN B CA 1
ATOM 1376 C C . GLN B 1 3 ? 24.906 -0.078 1.3 1 97.44 3 GLN B C 1
ATOM 1378 O O . GLN B 1 3 ? 24.25 0.508 0.442 1 97.44 3 GLN B O 1
ATOM 1383 N N . HIS B 1 4 ? 25.984 -0.788 0.984 1 97.94 4 HIS B N 1
ATOM 1384 C CA . HIS B 1 4 ? 26.406 -0.943 -0.405 1 97.94 4 HIS B CA 1
ATOM 1385 C C . HIS B 1 4 ? 25.328 -1.665 -1.224 1 97.94 4 HIS B C 1
ATOM 1387 O O . HIS B 1 4 ? 25 -1.232 -2.328 1 97.94 4 HIS B O 1
ATOM 1393 N N . ALA B 1 5 ? 24.797 -2.736 -0.679 1 98.5 5 ALA B N 1
ATOM 1394 C CA . ALA B 1 5 ? 23.734 -3.492 -1.341 1 98.5 5 ALA B CA 1
ATOM 1395 C C . ALA B 1 5 ? 22.484 -2.637 -1.526 1 98.5 5 ALA B C 1
ATOM 1397 O O . ALA B 1 5 ? 21.828 -2.689 -2.576 1 98.5 5 ALA B O 1
ATOM 1398 N N . ILE B 1 6 ? 22.188 -1.828 -0.525 1 98.69 6 ILE B N 1
ATOM 1399 C CA . ILE B 1 6 ? 21.031 -0.932 -0.592 1 98.69 6 ILE B CA 1
ATOM 1400 C C . ILE B 1 6 ? 21.234 0.092 -1.705 1 98.69 6 ILE B C 1
ATOM 1402 O O . ILE B 1 6 ? 20.359 0.282 -2.553 1 98.69 6 ILE B O 1
ATOM 1406 N N . ASP B 1 7 ? 22.422 0.663 -1.734 1 98.44 7 ASP B N 1
ATOM 1407 C CA . ASP B 1 7 ? 22.719 1.688 -2.727 1 98.44 7 ASP B CA 1
ATOM 1408 C C . ASP B 1 7 ? 22.656 1.12 -4.145 1 98.44 7 ASP B C 1
ATOM 1410 O O . ASP B 1 7 ? 22.188 1.791 -5.066 1 98.44 7 ASP B O 1
ATOM 1414 N N . GLU B 1 8 ? 23.172 -0.04 -4.285 1 98.38 8 GLU B N 1
ATOM 1415 C CA . GLU B 1 8 ? 23.141 -0.683 -5.594 1 98.38 8 GLU B CA 1
ATOM 1416 C C . GLU B 1 8 ? 21.719 -0.807 -6.129 1 98.38 8 GLU B C 1
ATOM 1418 O O . GLU B 1 8 ? 21.469 -0.53 -7.301 1 98.38 8 GLU B O 1
ATOM 1423 N N . VAL B 1 9 ? 20.844 -1.209 -5.289 1 98.75 9 VAL B N 1
ATOM 1424 C CA . VAL B 1 9 ? 19.453 -1.371 -5.711 1 98.75 9 VAL B CA 1
ATOM 1425 C C . VAL B 1 9 ? 18.828 -0.002 -5.969 1 98.75 9 VAL B C 1
ATOM 1427 O O . VAL B 1 9 ? 18.188 0.209 -6.996 1 98.75 9 VAL B O 1
ATOM 1430 N N . LEU B 1 10 ? 19.031 0.962 -5.043 1 98.81 10 LEU B N 1
ATOM 1431 C CA . LEU B 1 10 ? 18.375 2.268 -5.121 1 98.81 10 LEU B CA 1
ATOM 1432 C C . LEU B 1 10 ? 18.891 3.059 -6.32 1 98.81 10 LEU B C 1
ATOM 1434 O O . LEU B 1 10 ? 18.188 3.922 -6.848 1 98.81 10 LEU B O 1
ATOM 1438 N N . ASN B 1 11 ? 20.047 2.705 -6.832 1 98.38 11 ASN B N 1
ATOM 1439 C CA . ASN B 1 11 ? 20.656 3.469 -7.914 1 98.38 11 ASN B CA 1
ATOM 1440 C C . ASN B 1 11 ? 20.281 2.904 -9.281 1 98.38 11 ASN B C 1
ATOM 1442 O O . ASN B 1 11 ? 20.625 3.488 -10.312 1 98.38 11 ASN B O 1
ATOM 1446 N N . ARG B 1 12 ? 19.609 1.791 -9.312 1 98.31 12 ARG B N 1
ATOM 1447 C CA . ARG B 1 12 ? 19.141 1.276 -10.586 1 98.31 12 ARG B CA 1
ATOM 1448 C C . ARG B 1 12 ? 18.172 2.26 -11.25 1 98.31 12 ARG B C 1
ATOM 1450 O O . ARG B 1 12 ? 17.438 2.961 -10.57 1 98.31 12 ARG B O 1
ATOM 1457 N N . PRO B 1 13 ? 18.203 2.285 -12.602 1 98 13 PRO B N 1
ATOM 1458 C CA . PRO B 1 13 ? 17.391 3.271 -13.312 1 98 13 PRO B CA 1
ATOM 1459 C C . PRO B 1 13 ? 15.914 3.203 -12.93 1 98 13 PRO B C 1
ATOM 1461 O O . PRO B 1 13 ? 15.297 4.23 -12.648 1 98 13 PRO B O 1
ATOM 1464 N N . HIS B 1 14 ? 15.312 2.039 -12.828 1 98.44 14 HIS B N 1
ATOM 1465 C CA . HIS B 1 14 ? 13.898 1.916 -12.477 1 98.44 14 HIS B CA 1
ATOM 1466 C C . HIS B 1 14 ? 13.656 2.334 -11.031 1 98.44 14 HIS B C 1
ATOM 1468 O O . HIS B 1 14 ? 12.609 2.896 -10.711 1 98.44 14 HIS B O 1
ATOM 1474 N N . SER B 1 15 ? 14.617 2.021 -10.125 1 98.75 15 SER B N 1
ATOM 1475 C CA . SER B 1 15 ? 14.492 2.492 -8.75 1 98.75 15 SER B CA 1
ATOM 1476 C C . SER B 1 15 ? 14.461 4.016 -8.688 1 98.75 15 SER B C 1
ATOM 1478 O O . SER B 1 15 ? 13.633 4.598 -7.98 1 98.75 15 SER B O 1
ATOM 1480 N N . GLN B 1 16 ? 15.359 4.594 -9.5 1 98.44 16 GLN B N 1
ATOM 1481 C CA . GLN B 1 16 ? 15.422 6.051 -9.516 1 98.44 16 GLN B CA 1
ATOM 1482 C C . GLN B 1 16 ? 14.133 6.652 -10.07 1 98.44 16 GLN B C 1
ATOM 1484 O O . GLN B 1 16 ? 13.656 7.676 -9.57 1 98.44 16 GLN B O 1
ATOM 1489 N N . GLU B 1 17 ? 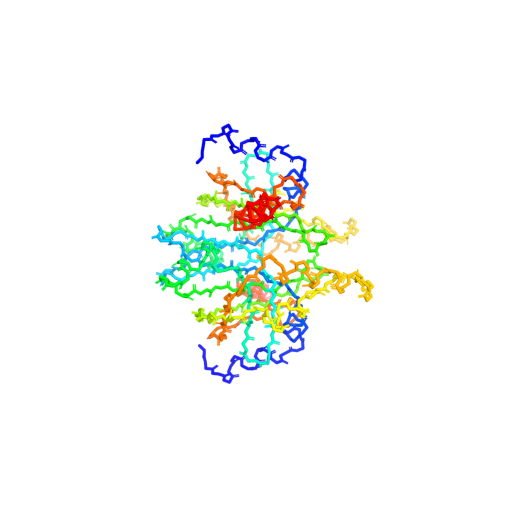13.602 6.031 -11.062 1 97.56 17 GLU B N 1
ATOM 1490 C CA . GLU B 1 17 ? 12.32 6.465 -11.602 1 97.56 17 GLU B CA 1
ATOM 1491 C C . GLU B 1 17 ? 11.227 6.387 -10.539 1 97.56 17 GLU B C 1
ATOM 1493 O O . GLU B 1 17 ? 10.422 7.312 -10.398 1 97.56 17 GLU B O 1
ATOM 1498 N N . LEU B 1 18 ? 11.18 5.324 -9.781 1 98.38 18 LEU B N 1
ATOM 1499 C CA . LEU B 1 18 ? 10.156 5.117 -8.758 1 98.38 18 LEU B CA 1
ATOM 1500 C C . LEU B 1 18 ? 10.344 6.086 -7.598 1 98.38 18 LEU B C 1
ATOM 1502 O O . LEU B 1 18 ? 9.375 6.645 -7.086 1 98.38 18 LEU B O 1
ATOM 1506 N N . LEU B 1 19 ? 11.594 6.312 -7.238 1 98.12 19 LEU B N 1
ATOM 1507 C CA . LEU B 1 19 ? 11.898 7.219 -6.137 1 98.12 19 LEU B CA 1
ATOM 1508 C C . LEU B 1 19 ? 11.531 8.656 -6.496 1 98.12 19 LEU B C 1
ATOM 1510 O O . LEU B 1 19 ? 11.328 9.492 -5.613 1 98.12 19 LEU B O 1
ATOM 1514 N N . ALA B 1 20 ? 11.461 8.961 -7.781 1 95.62 20 ALA B N 1
ATOM 1515 C CA . ALA B 1 20 ? 11.094 10.297 -8.25 1 95.62 20 ALA B CA 1
ATOM 1516 C C . ALA B 1 20 ? 9.586 10.492 -8.203 1 95.62 20 ALA B C 1
ATOM 1518 O O . ALA B 1 20 ? 9.094 11.617 -8.359 1 95.62 20 ALA B O 1
ATOM 1519 N N . ARG B 1 21 ? 8.812 9.43 -8.008 1 94.56 21 ARG B N 1
ATOM 1520 C CA . ARG B 1 21 ? 7.371 9.562 -7.859 1 94.56 21 ARG B CA 1
ATOM 1521 C C . ARG B 1 21 ? 7.02 10.281 -6.562 1 94.56 21 ARG B C 1
ATOM 1523 O O . ARG B 1 21 ? 7.887 10.516 -5.719 1 94.56 21 ARG B O 1
ATOM 1530 N N . ASP B 1 22 ? 5.68 10.57 -6.402 1 93.5 22 ASP B N 1
ATOM 1531 C CA . ASP B 1 22 ? 5.297 11.375 -5.25 1 93.5 22 ASP B CA 1
ATOM 1532 C C . ASP B 1 22 ? 4.312 10.633 -4.352 1 93.5 22 ASP B C 1
ATOM 1534 O O . ASP B 1 22 ? 3.633 11.234 -3.525 1 93.5 22 ASP B O 1
ATOM 1538 N N . LEU B 1 23 ? 4.207 9.391 -4.602 1 96.06 23 LEU B N 1
ATOM 1539 C CA . LEU B 1 23 ? 3.227 8.609 -3.857 1 96.06 23 LEU B CA 1
ATOM 1540 C C . LEU B 1 23 ? 3.783 7.234 -3.494 1 96.06 23 LEU B C 1
ATOM 1542 O O . LEU B 1 23 ? 4.418 6.578 -4.324 1 96.06 23 LEU B O 1
ATOM 1546 N N . ALA B 1 24 ? 3.656 6.844 -2.281 1 97.81 24 ALA B N 1
ATOM 1547 C CA . ALA B 1 24 ? 3.912 5.488 -1.805 1 97.81 24 ALA B CA 1
ATOM 1548 C C . ALA B 1 24 ? 2.758 4.984 -0.94 1 97.81 24 ALA B C 1
ATOM 1550 O O . ALA B 1 24 ? 1.87 5.758 -0.569 1 97.81 24 ALA B O 1
ATOM 1551 N N . ARG B 1 25 ? 2.686 3.695 -0.731 1 98.88 25 ARG B N 1
ATOM 1552 C CA . ARG B 1 25 ? 1.821 3.125 0.298 1 98.88 25 ARG B CA 1
ATOM 1553 C C . ARG B 1 25 ? 2.635 2.662 1.502 1 98.88 25 ARG B C 1
ATOM 1555 O O . ARG B 1 25 ? 3.561 1.86 1.361 1 98.88 25 ARG B O 1
ATOM 1562 N N . LEU B 1 26 ? 2.328 3.248 2.648 1 98.94 26 LEU B N 1
ATOM 1563 C CA . LEU B 1 26 ? 3.016 3.031 3.916 1 98.94 26 LEU B CA 1
ATOM 1564 C C . LEU B 1 26 ? 2.283 1.994 4.762 1 98.94 26 LEU B C 1
ATOM 1566 O O . LEU B 1 26 ? 1.081 2.121 5.004 1 98.94 26 LEU B O 1
ATOM 1570 N N . ALA B 1 27 ? 2.994 0.979 5.168 1 98.94 27 ALA B N 1
ATOM 1571 C CA . ALA B 1 27 ? 2.469 -0.013 6.105 1 98.94 27 ALA B CA 1
ATOM 1572 C C . ALA B 1 27 ? 3.193 0.06 7.445 1 98.94 27 ALA B C 1
ATOM 1574 O O . ALA B 1 27 ? 4.41 0.25 7.492 1 98.94 27 ALA B O 1
ATOM 1575 N N . PHE B 1 28 ? 2.486 -0.053 8.5 1 98.94 28 PHE B N 1
ATOM 1576 C CA . PHE B 1 28 ? 2.98 -0.068 9.875 1 98.94 28 PHE B CA 1
ATOM 1577 C C . PHE B 1 28 ? 2.074 -0.906 10.766 1 98.94 28 PHE B C 1
ATOM 1579 O O . PHE B 1 28 ? 1.061 -1.438 10.305 1 98.94 28 PHE B O 1
ATOM 1586 N N . VAL B 1 29 ? 2.516 -1.121 12.008 1 98.81 29 VAL B N 1
ATOM 1587 C CA . VAL B 1 29 ? 1.789 -2.023 12.891 1 98.81 29 VAL B CA 1
ATOM 1588 C C . VAL B 1 29 ? 1.094 -1.222 13.992 1 98.81 29 VAL B C 1
ATOM 1590 O O . VAL B 1 29 ? 1.72 -0.386 14.648 1 98.81 29 VAL B O 1
ATOM 1593 N N . ALA B 1 30 ? -0.139 -1.435 14.125 1 98.5 30 ALA B N 1
ATOM 1594 C CA . ALA B 1 30 ? -0.926 -0.784 15.172 1 98.5 30 ALA B CA 1
ATOM 1595 C C . ALA B 1 30 ? -0.659 -1.418 16.531 1 98.5 30 ALA B C 1
ATOM 1597 O O . ALA B 1 30 ? -0.052 -2.488 16.625 1 98.5 30 ALA B O 1
ATOM 1598 N N . PRO B 1 31 ? -1.151 -0.753 17.594 1 97.5 31 PRO B N 1
ATOM 1599 C CA . PRO B 1 31 ? -0.877 -1.256 18.938 1 97.5 31 PRO B CA 1
ATOM 1600 C C . PRO B 1 31 ? -1.46 -2.646 19.172 1 97.5 31 PRO B C 1
ATOM 1602 O O . PRO B 1 31 ? -0.94 -3.404 20 1 97.5 31 PRO B O 1
ATOM 1605 N N . ASP B 1 32 ? -2.447 -3.027 18.438 1 97.19 32 ASP B N 1
ATOM 1606 C CA . ASP B 1 32 ? -3.078 -4.332 18.609 1 97.19 32 ASP B CA 1
ATOM 1607 C C . ASP B 1 32 ? -2.354 -5.406 17.812 1 97.19 32 ASP B C 1
ATOM 1609 O O . ASP B 1 32 ? -2.832 -6.539 17.703 1 97.19 32 ASP B O 1
ATOM 1613 N N . GLY B 1 33 ? -1.284 -5 17.172 1 97.56 33 GLY B N 1
ATOM 1614 C CA . GLY B 1 33 ? -0.433 -5.953 16.469 1 97.56 33 GLY B CA 1
ATOM 1615 C C . GLY B 1 33 ? -0.832 -6.156 15.023 1 97.56 33 GLY B C 1
ATOM 1616 O O . GLY B 1 33 ? -0.198 -6.934 14.305 1 97.56 33 GLY B O 1
ATOM 1617 N N . THR B 1 34 ? -1.875 -5.48 14.594 1 98.5 34 THR B N 1
ATOM 1618 C CA . THR B 1 34 ? -2.367 -5.676 13.234 1 98.5 34 THR B CA 1
ATOM 1619 C C . THR B 1 34 ? -1.807 -4.613 12.297 1 98.5 34 THR B C 1
ATOM 1621 O O . THR B 1 34 ? -1.41 -3.533 12.734 1 98.5 34 THR B O 1
ATOM 1624 N N . PRO B 1 35 ? -1.77 -4.895 11.031 1 98.88 35 PRO B N 1
ATOM 1625 C CA . PRO B 1 35 ? -1.198 -3.947 10.07 1 98.88 35 PRO B CA 1
ATOM 1626 C C . PRO B 1 35 ? -2.162 -2.82 9.703 1 98.88 35 PRO B C 1
ATOM 1628 O O . PRO B 1 35 ? -3.381 -2.988 9.805 1 98.88 35 PRO B O 1
ATOM 1631 N N . ARG B 1 36 ? -1.593 -1.722 9.391 1 98.88 36 ARG B N 1
ATOM 1632 C CA . ARG B 1 36 ? -2.23 -0.609 8.695 1 98.88 36 ARG B CA 1
ATOM 1633 C C . ARG B 1 36 ? -1.525 -0.312 7.375 1 98.88 36 ARG B C 1
ATOM 1635 O O . ARG B 1 36 ? -0.331 -0.581 7.23 1 98.88 36 ARG B O 1
ATOM 1642 N N . SER B 1 37 ? -2.262 0.189 6.477 1 98.69 37 SER B N 1
ATOM 1643 C CA . SER B 1 37 ? -1.718 0.582 5.18 1 98.69 37 SER B CA 1
ATOM 1644 C C . SER B 1 37 ? -2.418 1.824 4.641 1 98.69 37 SER B C 1
ATOM 1646 O O . SER B 1 37 ? -3.646 1.858 4.543 1 98.69 37 SER B O 1
ATOM 1648 N N . ILE B 1 38 ? -1.636 2.834 4.277 1 98.75 38 ILE B N 1
ATOM 1649 C CA . ILE B 1 38 ? -2.223 4.07 3.773 1 98.75 38 ILE B CA 1
ATOM 1650 C C . ILE B 1 38 ? -1.384 4.605 2.615 1 98.75 38 ILE B C 1
ATOM 1652 O O . ILE B 1 38 ? -0.162 4.441 2.598 1 98.75 38 ILE B O 1
ATOM 1656 N N . PRO B 1 39 ? -2.027 5.25 1.663 1 98.25 39 PRO B N 1
ATOM 1657 C CA . PRO B 1 39 ? -1.226 6.035 0.723 1 98.25 39 PRO B CA 1
ATOM 1658 C C . PRO B 1 39 ? -0.718 7.34 1.33 1 98.25 39 PRO B C 1
ATOM 1660 O O . PRO B 1 39 ? -1.403 7.949 2.156 1 98.25 39 PRO B O 1
ATOM 1663 N N . ILE B 1 40 ? 0.434 7.727 0.93 1 97.25 40 ILE B N 1
ATOM 1664 C CA . ILE B 1 40 ? 0.997 8.953 1.481 1 97.25 40 ILE B CA 1
ATOM 1665 C C . ILE B 1 40 ? 2.004 9.547 0.497 1 97.25 40 ILE B C 1
ATOM 1667 O O . ILE B 1 40 ? 2.766 8.812 -0.138 1 97.25 40 ILE B O 1
ATOM 1671 N N . ALA B 1 41 ? 1.977 10.867 0.396 1 96 41 ALA B N 1
ATOM 1672 C CA . ALA B 1 41 ? 2.953 11.57 -0.432 1 96 41 ALA B CA 1
ATOM 1673 C C . ALA B 1 41 ? 4.363 11.398 0.12 1 96 41 ALA B C 1
ATOM 1675 O O . ALA B 1 41 ? 4.574 11.445 1.334 1 96 41 ALA B O 1
ATOM 1676 N N . ILE B 1 42 ? 5.324 11.258 -0.831 1 97.19 42 ILE B N 1
ATOM 1677 C CA . ILE B 1 42 ? 6.703 11.055 -0.398 1 97.19 42 ILE B CA 1
ATOM 1678 C C . ILE B 1 42 ? 7.625 12.016 -1.149 1 97.19 42 ILE B C 1
ATOM 1680 O O . ILE B 1 42 ? 7.285 12.484 -2.236 1 97.19 42 ILE B O 1
ATOM 1684 N N . HIS B 1 43 ? 8.758 12.242 -0.504 1 96.56 43 HIS B N 1
ATOM 1685 C CA . HIS B 1 43 ? 9.914 12.906 -1.1 1 96.56 43 HIS B CA 1
ATOM 1686 C C . HIS B 1 43 ? 11.195 12.125 -0.823 1 96.56 43 HIS B C 1
ATOM 1688 O O . HIS B 1 43 ? 11.508 11.82 0.331 1 96.56 43 HIS B O 1
ATOM 1694 N N . TRP B 1 44 ? 11.836 11.711 -1.885 1 97.19 44 TRP B N 1
ATOM 1695 C CA . TRP B 1 44 ? 13.164 11.117 -1.762 1 97.19 44 TRP B CA 1
ATOM 1696 C C . TRP B 1 44 ? 14.25 12.188 -1.804 1 97.19 44 TRP B C 1
ATOM 1698 O O . TRP B 1 44 ? 14.359 12.93 -2.783 1 97.19 44 TRP B O 1
ATOM 1708 N N . ASN B 1 45 ? 15.102 12.25 -0.797 1 96.06 45 ASN B N 1
ATOM 1709 C CA . ASN B 1 45 ? 16.078 13.32 -0.747 1 96.06 45 ASN B CA 1
ATOM 1710 C C . ASN B 1 45 ? 17.484 12.812 -1.094 1 96.06 45 ASN B C 1
ATOM 1712 O O . ASN B 1 45 ? 18.484 13.469 -0.787 1 96.06 45 ASN B O 1
ATOM 1716 N N . GLY B 1 46 ? 17.547 11.656 -1.625 1 96.62 46 GLY B N 1
ATOM 1717 C CA . GLY B 1 46 ? 18.828 11.07 -2.012 1 96.62 46 GLY B CA 1
ATOM 1718 C C . GLY B 1 46 ? 19.312 10 -1.052 1 96.62 46 GLY B C 1
ATOM 1719 O O . GLY B 1 46 ? 20.141 9.172 -1.41 1 96.62 46 GLY B O 1
ATOM 1720 N N . SER B 1 47 ? 18.75 10.016 0.193 1 97.56 47 SER B N 1
ATOM 1721 C CA . SER B 1 47 ? 19.188 9.039 1.184 1 97.56 47 SER B CA 1
ATOM 1722 C C . SER B 1 47 ? 18.016 8.508 1.993 1 97.56 47 SER B C 1
ATOM 1724 O O . SER B 1 47 ? 18.062 7.387 2.504 1 97.56 47 SER B O 1
ATOM 1726 N N . GLU B 1 48 ? 16.969 9.32 2.135 1 98.44 48 GLU B N 1
ATOM 1727 C CA . GLU B 1 48 ? 15.805 9 2.961 1 98.44 48 GLU B CA 1
ATOM 1728 C C . GLU B 1 48 ? 14.5 9.305 2.23 1 98.44 48 GLU B C 1
ATOM 1730 O O . GLU B 1 48 ? 14.453 10.211 1.392 1 98.44 48 GLU B O 1
ATOM 1735 N N . ILE B 1 49 ? 13.516 8.523 2.578 1 98.56 49 ILE B N 1
ATOM 1736 C CA . ILE B 1 49 ? 12.148 8.867 2.209 1 98.56 49 ILE B CA 1
ATOM 1737 C C . ILE B 1 49 ? 11.539 9.766 3.283 1 98.56 49 ILE B C 1
ATOM 1739 O O . ILE B 1 49 ? 11.508 9.406 4.461 1 98.56 49 ILE B O 1
ATOM 1743 N N . VAL B 1 50 ? 11.055 10.922 2.848 1 98.38 50 VAL B N 1
ATOM 1744 C CA . VAL B 1 50 ? 10.445 11.867 3.781 1 98.38 50 VAL B CA 1
ATOM 1745 C C . VAL B 1 50 ? 8.953 12 3.49 1 98.38 50 VAL B C 1
ATOM 1747 O O . VAL B 1 50 ? 8.555 12.203 2.34 1 98.38 50 VAL B O 1
ATOM 1750 N N . MET B 1 51 ? 8.164 11.836 4.527 1 98.31 51 MET B N 1
ATOM 1751 C CA . MET B 1 51 ? 6.723 12.062 4.523 1 98.31 51 MET B CA 1
ATOM 1752 C C . MET B 1 51 ? 6.336 13.109 5.559 1 98.31 51 MET B C 1
ATOM 1754 O O . MET B 1 51 ? 7.043 13.305 6.547 1 98.31 51 MET B O 1
ATOM 1758 N N . CYS B 1 52 ? 5.258 13.766 5.285 1 97.62 52 CYS B N 1
ATOM 1759 C CA . CYS B 1 52 ? 4.805 14.781 6.223 1 97.62 52 CYS B CA 1
ATOM 1760 C C . CYS B 1 52 ? 3.336 14.578 6.586 1 97.62 52 CYS B C 1
ATOM 1762 O O . CYS B 1 52 ? 2.533 14.188 5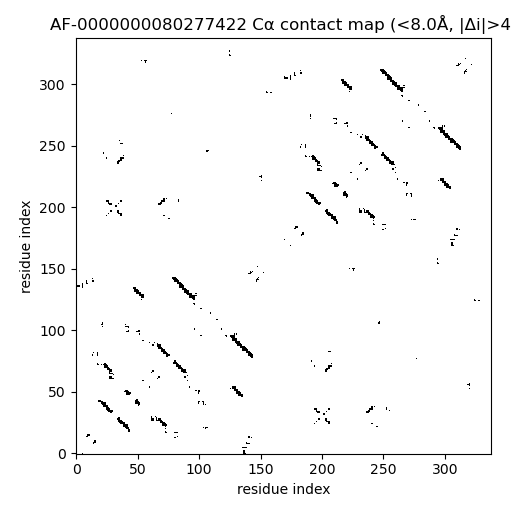.734 1 97.62 52 CYS B O 1
ATOM 1764 N N . THR B 1 53 ? 3.016 14.781 7.785 1 97.62 53 THR B N 1
ATOM 1765 C CA . THR B 1 53 ? 1.641 14.672 8.258 1 97.62 53 THR B CA 1
ATOM 1766 C C . THR B 1 53 ? 1.359 15.695 9.352 1 97.62 53 THR B C 1
ATOM 1768 O O . THR B 1 53 ? 2.289 16.266 9.93 1 97.62 53 THR B O 1
ATOM 1771 N N . SER B 1 54 ? 0.094 15.969 9.508 1 97.31 54 SER B N 1
ATOM 1772 C CA . SER B 1 54 ? -0.299 16.859 10.594 1 97.31 54 SER B CA 1
ATOM 1773 C C . SER B 1 54 ? 0.052 16.281 11.953 1 97.31 54 SER B C 1
ATOM 1775 O O . SER B 1 54 ? 0.117 15.055 12.102 1 97.31 54 SER B O 1
ATOM 1777 N N . LYS B 1 55 ? 0.209 17.078 12.938 1 97.62 55 LYS B N 1
ATOM 1778 C CA . LYS B 1 55 ? 0.668 16.688 14.266 1 97.62 55 LYS B CA 1
ATOM 1779 C C . LYS B 1 55 ? -0.367 15.82 14.977 1 97.62 55 LYS B C 1
ATOM 1781 O O . LYS B 1 55 ? -0.031 15.07 15.891 1 97.62 55 LYS B O 1
ATOM 1786 N N . ASN B 1 56 ? -1.628 15.914 14.539 1 97.12 56 ASN B N 1
ATOM 1787 C CA . ASN B 1 56 ? -2.703 15.18 15.195 1 97.12 56 ASN B CA 1
ATOM 1788 C C . ASN B 1 56 ? -2.979 13.844 14.5 1 97.12 56 ASN B C 1
ATOM 1790 O O . ASN B 1 56 ? -3.938 13.148 14.836 1 97.12 56 ASN B O 1
ATOM 1794 N N . ALA B 1 57 ? -2.209 13.5 13.555 1 97.88 57 ALA B N 1
ATOM 1795 C CA . ALA B 1 57 ? -2.438 12.266 12.812 1 97.88 57 ALA B CA 1
ATOM 1796 C C . ALA B 1 57 ? -2.26 11.047 13.719 1 97.88 57 ALA B C 1
ATOM 1798 O O . ALA B 1 57 ? -1.235 10.914 14.391 1 97.88 57 ALA B O 1
ATOM 1799 N N . ARG B 1 58 ? -3.107 10.125 13.664 1 96.44 58 ARG B N 1
ATOM 1800 C CA . ARG B 1 58 ? -3.137 8.961 14.547 1 96.44 58 ARG B CA 1
ATOM 1801 C C . ARG B 1 58 ? -1.951 8.047 14.273 1 96.44 58 ARG B C 1
ATOM 1803 O O . ARG B 1 58 ? -1.438 7.398 15.195 1 96.44 58 ARG B O 1
ATOM 1810 N N . LYS B 1 59 ? -1.51 8.031 13.055 1 98.38 59 LYS B N 1
ATOM 1811 C CA . LYS B 1 59 ? -0.392 7.164 12.695 1 98.38 59 LYS B CA 1
ATOM 1812 C C . LYS B 1 59 ? 0.854 7.516 13.508 1 98.38 59 LYS B C 1
ATOM 1814 O O . LYS B 1 59 ? 1.733 6.672 13.703 1 98.38 59 LYS B O 1
ATOM 1819 N N . LEU B 1 60 ? 0.96 8.719 14 1 98.62 60 LEU B N 1
ATOM 1820 C CA . LEU B 1 60 ? 2.145 9.148 14.734 1 98.62 60 LEU B CA 1
ATOM 1821 C C . LEU B 1 60 ? 2.279 8.391 16.047 1 98.62 60 LEU B C 1
ATOM 1823 O O . LEU B 1 60 ? 3.377 7.953 16.406 1 98.62 60 LEU B O 1
ATOM 1827 N N . ALA B 1 61 ? 1.206 8.227 16.75 1 98.06 61 ALA B N 1
ATOM 1828 C CA . ALA B 1 61 ? 1.246 7.457 17.984 1 98.06 61 ALA B CA 1
ATOM 1829 C C . ALA B 1 61 ? 1.666 6.016 17.719 1 98.06 61 ALA B C 1
ATOM 1831 O O . ALA B 1 61 ? 2.432 5.434 18.5 1 98.06 61 ALA B O 1
ATOM 1832 N N . MET B 1 62 ? 1.188 5.465 16.641 1 98.56 62 MET B N 1
ATOM 1833 C CA . MET B 1 62 ? 1.519 4.086 16.281 1 98.56 62 MET B CA 1
ATOM 1834 C C . MET B 1 62 ? 2.992 3.959 15.914 1 98.56 62 MET B C 1
ATOM 1836 O O . MET B 1 62 ? 3.668 3.023 16.344 1 98.56 62 MET B O 1
ATOM 1840 N N . LEU B 1 63 ? 3.486 4.93 15.18 1 98.81 63 LEU B N 1
ATOM 1841 C CA . LEU B 1 63 ? 4.875 4.91 14.727 1 98.81 63 LEU B CA 1
ATOM 1842 C C . LEU B 1 63 ? 5.832 5.137 15.891 1 98.81 63 LEU B C 1
ATOM 1844 O O . LEU B 1 63 ? 6.945 4.609 15.891 1 98.81 63 LEU B O 1
ATOM 1848 N N . ARG B 1 64 ? 5.434 5.891 16.875 1 98.5 64 ARG B N 1
ATOM 1849 C CA . ARG B 1 64 ? 6.25 6.078 18.078 1 98.5 64 ARG B CA 1
ATOM 1850 C C . ARG B 1 64 ? 6.402 4.77 18.844 1 98.5 64 ARG B C 1
ATOM 1852 O O . ARG B 1 64 ? 7.473 4.484 19.391 1 98.5 64 ARG B O 1
ATOM 1859 N N . ARG B 1 65 ? 5.375 4.023 18.859 1 98.31 65 ARG B N 1
ATOM 1860 C CA . ARG B 1 65 ? 5.375 2.758 19.594 1 98.31 65 ARG B CA 1
ATOM 1861 C C . ARG B 1 65 ? 6.191 1.703 18.844 1 98.31 65 ARG B C 1
ATOM 1863 O O . ARG B 1 65 ? 6.965 0.968 19.469 1 98.31 65 ARG B O 1
ATOM 1870 N N . ASP B 1 66 ? 5.965 1.565 17.609 1 98.56 66 ASP B N 1
ATOM 1871 C CA . ASP B 1 66 ? 6.699 0.645 16.75 1 98.56 66 ASP B CA 1
ATOM 1872 C C . ASP B 1 66 ? 7.102 1.321 15.438 1 98.56 66 ASP B C 1
ATOM 1874 O O . ASP B 1 66 ? 6.277 1.469 14.531 1 98.56 66 ASP B O 1
ATOM 1878 N N . PRO B 1 67 ? 8.336 1.708 15.32 1 98.88 67 PRO B N 1
ATOM 1879 C CA . PRO B 1 67 ? 8.75 2.545 14.195 1 98.88 67 PRO B CA 1
ATOM 1880 C C . PRO B 1 67 ? 9.023 1.735 12.93 1 98.88 67 PRO B C 1
ATOM 1882 O O . PRO B 1 67 ? 9.383 2.303 11.891 1 98.88 67 PRO B O 1
ATOM 1885 N N . ALA B 1 68 ? 8.945 0.367 13 1 98.94 68 ALA B N 1
ATOM 1886 C CA . ALA B 1 68 ? 9.164 -0.44 11.805 1 98.94 68 ALA B CA 1
ATOM 1887 C C . ALA B 1 68 ? 8.109 -0.15 10.742 1 98.94 68 ALA B C 1
ATOM 1889 O O . ALA B 1 68 ? 6.91 -0.159 11.031 1 98.94 68 ALA B O 1
ATOM 1890 N N . VAL B 1 69 ? 8.547 0.128 9.508 1 99 69 VAL B N 1
ATOM 1891 C CA . VAL B 1 69 ? 7.609 0.431 8.43 1 99 69 VAL B CA 1
ATOM 1892 C C . VAL B 1 69 ? 8.031 -0.295 7.156 1 99 69 VAL B C 1
ATOM 1894 O O . VAL B 1 69 ? 9.18 -0.735 7.035 1 99 69 VAL B O 1
ATOM 1897 N N . ALA B 1 70 ? 7.102 -0.493 6.277 1 98.94 70 ALA B N 1
ATOM 1898 C CA . ALA B 1 70 ? 7.309 -0.914 4.895 1 98.94 70 ALA B CA 1
ATOM 1899 C C . ALA B 1 70 ? 6.656 0.064 3.922 1 98.94 70 ALA B C 1
ATOM 1901 O O . ALA B 1 70 ? 5.562 0.569 4.18 1 98.94 70 ALA B O 1
ATOM 1902 N N . LEU B 1 71 ? 7.34 0.365 2.859 1 98.94 71 LEU B N 1
ATOM 1903 C CA . LEU B 1 71 ? 6.828 1.229 1.801 1 98.94 71 LEU B CA 1
ATOM 1904 C C . LEU B 1 71 ? 6.82 0.5 0.461 1 98.94 71 LEU B C 1
ATOM 1906 O O . LEU B 1 71 ? 7.762 -0.228 0.14 1 98.94 71 LEU B O 1
ATOM 1910 N N . THR B 1 72 ? 5.773 0.674 -0.282 1 98.94 72 THR B N 1
ATOM 1911 C CA . THR B 1 72 ? 5.676 0.236 -1.669 1 98.94 72 THR B CA 1
ATOM 1912 C C . THR B 1 72 ? 5.52 1.432 -2.605 1 98.94 72 THR B C 1
ATOM 1914 O O . THR B 1 72 ? 4.605 2.238 -2.443 1 98.94 72 THR B O 1
ATOM 1917 N N . ILE B 1 73 ? 6.422 1.605 -3.484 1 98.75 73 ILE B N 1
ATOM 1918 C CA . ILE B 1 73 ? 6.324 2.521 -4.613 1 98.75 73 ILE B CA 1
ATOM 1919 C C . ILE B 1 73 ? 6.238 1.729 -5.918 1 98.75 73 ILE B C 1
ATOM 1921 O O . ILE B 1 73 ? 7.152 0.971 -6.25 1 98.75 73 ILE B O 1
ATOM 1925 N N . ASP B 1 74 ? 5.102 1.88 -6.656 1 98.31 74 ASP B N 1
ATOM 1926 C CA . ASP B 1 74 ? 4.926 1.013 -7.82 1 98.31 74 ASP B CA 1
ATOM 1927 C C . ASP B 1 74 ? 4.141 1.72 -8.922 1 98.31 74 ASP B C 1
ATOM 1929 O O . ASP B 1 74 ? 3.656 2.838 -8.727 1 98.31 74 ASP B O 1
ATOM 1933 N N . THR B 1 75 ? 4.156 1.167 -10.102 1 96.25 75 THR B N 1
ATOM 1934 C CA . THR B 1 75 ? 3.375 1.646 -11.234 1 96.25 75 THR B CA 1
ATOM 1935 C C . THR B 1 75 ? 2.186 0.728 -11.5 1 96.25 75 THR B C 1
ATOM 1937 O O . THR B 1 75 ? 2.211 -0.449 -11.141 1 96.25 75 THR B O 1
ATOM 1940 N N . GLU B 1 76 ? 1.193 1.269 -12.078 1 92.94 76 GLU B N 1
ATOM 1941 C CA . GLU B 1 76 ? 0.023 0.475 -12.445 1 92.94 76 GLU B CA 1
ATOM 1942 C C . GLU B 1 76 ? 0.059 0.086 -13.922 1 92.94 76 GLU B C 1
ATOM 1944 O O . GLU B 1 76 ? -0.882 -0.527 -14.43 1 92.94 76 GLU B O 1
ATOM 1949 N N . SER B 1 77 ? 1.115 0.351 -14.523 1 89.06 77 SER B N 1
ATOM 1950 C CA . SER B 1 77 ? 1.328 -0.076 -15.906 1 89.06 77 SER B CA 1
ATOM 1951 C C . SER B 1 77 ? 1.724 -1.548 -15.969 1 89.06 77 SER B C 1
ATOM 1953 O O . SER B 1 77 ? 1.979 -2.176 -14.945 1 89.06 77 SER B O 1
ATOM 1955 N N . HIS B 1 78 ? 1.713 -2.139 -17.25 1 84.81 78 HIS B N 1
ATOM 1956 C CA . HIS B 1 78 ? 2.146 -3.516 -17.469 1 84.81 78 HIS B CA 1
ATOM 1957 C C . HIS B 1 78 ? 3.283 -3.59 -18.484 1 84.81 78 HIS B C 1
ATOM 1959 O O . HIS B 1 78 ? 3.16 -3.076 -19.594 1 84.81 78 HIS B O 1
ATOM 1965 N N . PRO B 1 79 ? 4.34 -4.195 -18.078 1 89.62 79 PRO B N 1
ATOM 1966 C CA . PRO B 1 79 ? 4.605 -4.785 -16.766 1 89.62 79 PRO B CA 1
ATOM 1967 C C . PRO B 1 79 ? 4.844 -3.738 -15.68 1 89.62 79 PRO B C 1
ATOM 1969 O O . PRO B 1 79 ? 5.367 -2.658 -15.961 1 89.62 79 PRO B O 1
ATOM 1972 N N . PRO B 1 80 ? 4.504 -4.117 -14.438 1 94.12 80 PRO B N 1
ATOM 1973 C CA . PRO B 1 80 ? 4.688 -3.139 -13.367 1 94.12 80 PRO B CA 1
ATOM 1974 C C . PRO B 1 80 ? 6.152 -2.977 -12.961 1 94.12 80 PRO B C 1
ATOM 1976 O O . PRO B 1 80 ? 6.969 -3.861 -13.219 1 94.12 80 PRO B O 1
ATOM 1979 N N . LYS B 1 81 ? 6.473 -1.846 -12.438 1 97.88 81 LYS B N 1
ATOM 1980 C CA . LYS B 1 81 ? 7.695 -1.595 -11.68 1 97.88 81 LYS B CA 1
ATOM 1981 C C . LYS B 1 81 ? 7.391 -1.381 -10.195 1 97.88 81 LYS B C 1
ATOM 1983 O O . LYS B 1 81 ? 6.469 -0.641 -9.852 1 97.88 81 LYS B O 1
ATOM 1988 N N . ILE B 1 82 ? 8.133 -2.102 -9.344 1 98.81 82 ILE B N 1
ATOM 1989 C CA . ILE B 1 82 ? 7.836 -2.104 -7.918 1 98.81 82 ILE B CA 1
ATOM 1990 C C . ILE B 1 82 ? 9.125 -1.907 -7.125 1 98.81 82 ILE B C 1
ATOM 1992 O O . ILE B 1 82 ? 10.117 -2.605 -7.355 1 98.81 82 ILE B O 1
ATOM 1996 N N . LEU B 1 83 ? 9.141 -0.979 -6.285 1 98.94 83 LEU B N 1
ATOM 1997 C CA . LEU B 1 83 ? 10.203 -0.81 -5.297 1 98.94 83 LEU B CA 1
ATOM 1998 C C . LEU B 1 83 ? 9.664 -1.017 -3.883 1 98.94 83 LEU B C 1
ATOM 2000 O O . LEU B 1 83 ? 8.805 -0.26 -3.424 1 98.94 83 LEU B O 1
ATOM 2004 N N . LEU B 1 84 ? 10.125 -2.092 -3.225 1 98.94 84 LEU B N 1
ATOM 2005 C CA . LEU B 1 84 ? 9.797 -2.4 -1.837 1 98.94 84 LEU B CA 1
ATOM 2006 C C . LEU B 1 84 ? 10.883 -1.893 -0.895 1 98.94 84 LEU B C 1
ATOM 2008 O O . LEU B 1 84 ? 12.07 -2.111 -1.136 1 98.94 84 LEU B O 1
ATOM 2012 N N . ILE B 1 85 ? 10.453 -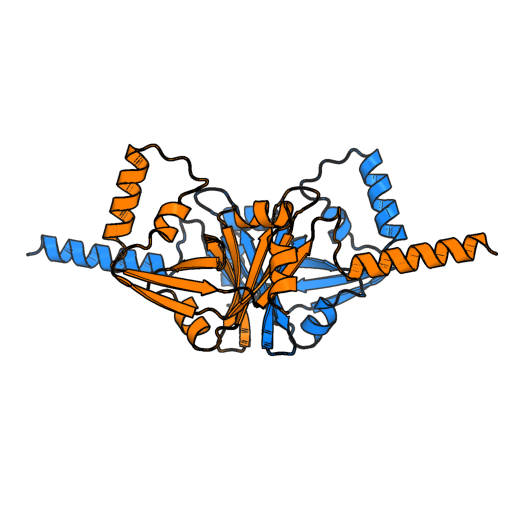1.212 0.135 1 98.94 85 ILE B N 1
ATOM 2013 C CA . ILE B 1 85 ? 11.391 -0.602 1.071 1 98.94 85 ILE B CA 1
ATOM 2014 C C . ILE B 1 85 ? 10.969 -0.922 2.504 1 98.94 85 ILE B C 1
ATOM 2016 O O . ILE B 1 85 ? 9.781 -0.89 2.832 1 98.94 85 ILE B O 1
ATOM 2020 N N . ARG B 1 86 ? 11.93 -1.25 3.33 1 98.94 86 ARG B N 1
ATOM 2021 C CA . ARG B 1 86 ? 11.719 -1.346 4.77 1 98.94 86 ARG B CA 1
ATOM 2022 C C . ARG B 1 86 ? 12.695 -0.454 5.527 1 98.94 86 ARG B C 1
ATOM 2024 O O . ARG B 1 86 ? 13.797 -0.187 5.047 1 98.94 86 ARG B O 1
ATOM 2031 N N . GLY B 1 87 ? 12.258 -0.023 6.621 1 98.88 87 GLY B N 1
ATOM 2032 C CA . GLY B 1 87 ? 13.062 0.805 7.508 1 98.88 87 GLY B CA 1
ATOM 2033 C C . GLY B 1 87 ? 12.367 1.126 8.82 1 98.88 87 GLY B C 1
ATOM 2034 O O . GLY B 1 87 ? 11.422 0.436 9.211 1 98.88 87 GLY B O 1
ATOM 2035 N N . ARG B 1 88 ? 12.898 2.074 9.547 1 98.88 88 ARG B N 1
ATOM 2036 C CA . ARG B 1 88 ? 12.344 2.588 10.797 1 98.88 88 ARG B CA 1
ATOM 2037 C C . ARG B 1 88 ? 12.039 4.078 10.688 1 98.88 88 ARG B C 1
ATOM 2039 O O . ARG B 1 88 ? 12.883 4.859 10.242 1 98.88 88 ARG B O 1
ATOM 2046 N N . ALA B 1 89 ? 10.891 4.414 11.094 1 98.94 89 ALA B N 1
ATOM 2047 C CA . ALA B 1 89 ? 10.469 5.809 11.023 1 98.94 89 ALA B CA 1
ATOM 2048 C C . ALA B 1 89 ? 11.07 6.625 12.164 1 98.94 89 ALA B C 1
ATOM 2050 O O . ALA B 1 89 ? 11.039 6.203 13.32 1 98.94 89 ALA B O 1
ATOM 2051 N N . GLU B 1 90 ? 11.602 7.688 11.82 1 98.88 90 GLU B N 1
ATOM 2052 C CA . GLU B 1 90 ? 11.953 8.734 12.766 1 98.88 90 GLU B CA 1
ATOM 2053 C C . GLU B 1 90 ? 11.016 9.93 12.641 1 98.88 90 GLU B C 1
ATOM 2055 O O . GLU B 1 90 ? 10.75 10.406 11.531 1 98.88 90 GLU B O 1
ATOM 2060 N N . LEU B 1 91 ? 10.555 10.367 13.742 1 98.81 91 LEU B N 1
ATOM 2061 C CA . LEU B 1 91 ? 9.594 11.461 13.758 1 98.81 91 LEU B CA 1
ATOM 2062 C C . LEU B 1 91 ? 10.266 12.766 14.172 1 98.81 91 LEU B C 1
ATOM 2064 O O . LEU B 1 91 ? 10.867 12.844 15.242 1 98.81 91 LEU B O 1
ATOM 2068 N N . ASP B 1 92 ? 10.164 13.711 13.25 1 98.31 92 ASP B N 1
ATOM 2069 C CA . ASP B 1 92 ? 10.734 15.039 13.469 1 98.31 92 ASP B CA 1
ATOM 2070 C C . ASP B 1 92 ? 9.656 16.109 13.422 1 98.31 92 ASP B C 1
ATOM 2072 O O . ASP B 1 92 ? 9.188 16.484 12.344 1 98.31 92 ASP B O 1
ATOM 2076 N N . VAL B 1 93 ? 9.336 16.688 14.602 1 97.31 93 VAL B N 1
ATOM 2077 C CA . VAL B 1 93 ? 8.328 17.75 14.664 1 97.31 93 VAL B CA 1
ATOM 2078 C C . VAL B 1 93 ? 8.93 19.078 14.203 1 97.31 93 VAL B C 1
ATOM 2080 O O . VAL B 1 93 ? 10.016 19.453 14.656 1 97.31 93 VAL B O 1
ATOM 2083 N N . VAL B 1 94 ? 8.266 19.734 13.281 1 96 94 VAL B N 1
ATOM 2084 C CA . VAL B 1 94 ? 8.758 21.016 12.797 1 96 94 VAL B CA 1
ATOM 2085 C C . VAL B 1 94 ? 7.676 22.094 12.93 1 96 94 VAL B C 1
ATOM 2087 O O . VAL B 1 94 ? 6.488 21.797 12.766 1 96 94 VAL B O 1
ATOM 2090 N N . ASP B 1 95 ? 8.258 23.25 13.242 1 91.81 95 ASP B N 1
ATOM 2091 C CA . ASP B 1 95 ? 7.336 24.375 13.203 1 91.81 95 ASP B CA 1
ATOM 2092 C C . ASP B 1 95 ? 7.074 24.828 11.766 1 91.81 95 ASP B C 1
ATOM 2094 O O . ASP B 1 95 ? 7.992 24.859 10.945 1 91.81 95 ASP B O 1
ATOM 2098 N N . GLY B 1 96 ? 5.828 24.984 11.367 1 92.88 96 GLY B N 1
ATOM 2099 C CA . GLY B 1 96 ? 5.473 25.391 10.023 1 92.88 96 GLY B CA 1
ATOM 2100 C C . GLY B 1 96 ? 5.363 24.234 9.055 1 92.88 96 GLY B C 1
ATOM 2101 O O . GLY B 1 96 ? 5.066 23.094 9.453 1 92.88 96 GLY B O 1
ATOM 2102 N N . ILE B 1 97 ? 5.566 24.531 7.699 1 94.62 97 ILE B N 1
ATOM 2103 C CA . ILE B 1 97 ? 5.375 23.547 6.641 1 94.62 97 ILE B CA 1
ATOM 2104 C C . ILE B 1 97 ? 6.723 23.172 6.035 1 94.62 97 ILE B C 1
ATOM 2106 O O . ILE B 1 97 ? 7.438 24.016 5.508 1 94.62 97 ILE B O 1
ATOM 2110 N N . PRO B 1 98 ? 7.09 21.859 6.137 1 94.81 98 PRO B N 1
ATOM 2111 C CA . PRO B 1 98 ? 8.352 21.453 5.516 1 94.81 98 PRO B CA 1
ATOM 2112 C C . PRO B 1 98 ? 8.367 21.672 4.004 1 94.81 98 PRO B C 1
ATOM 2114 O O . PRO B 1 98 ? 7.332 21.531 3.348 1 94.81 98 PRO B O 1
ATOM 2117 N N . ASP B 1 99 ? 9.586 21.922 3.463 1 90.38 99 ASP B N 1
ATOM 2118 C CA . ASP B 1 99 ? 9.75 22.094 2.023 1 90.38 99 ASP B CA 1
ATOM 2119 C C . ASP B 1 99 ? 9.297 20.859 1.262 1 90.38 99 ASP B C 1
ATOM 2121 O O . ASP B 1 99 ? 8.75 20.953 0.162 1 90.38 99 ASP B O 1
ATOM 2125 N N . GLU B 1 100 ? 9.578 19.734 1.872 1 91.94 100 GLU B N 1
ATOM 2126 C CA . GLU B 1 100 ? 9.195 18.469 1.247 1 91.94 100 GLU B CA 1
ATOM 2127 C C . GLU B 1 100 ? 7.691 18.406 0.999 1 91.94 100 GLU B C 1
ATOM 2129 O O . GLU B 1 100 ? 7.246 17.906 -0.037 1 91.94 100 GLU B O 1
ATOM 2134 N N . TYR B 1 101 ? 6.914 18.875 1.901 1 92.25 101 TYR B N 1
ATOM 2135 C CA . TYR B 1 101 ? 5.461 18.891 1.774 1 92.25 101 TYR B CA 1
ATOM 2136 C C . TYR B 1 101 ? 5.02 19.797 0.628 1 92.25 101 TYR B C 1
ATOM 2138 O O . TYR B 1 101 ? 4.125 19.438 -0.14 1 92.25 101 TYR B O 1
ATOM 2146 N N . LEU B 1 102 ? 5.691 20.891 0.553 1 86.5 102 LEU B N 1
ATOM 2147 C CA . LEU B 1 102 ? 5.328 21.875 -0.462 1 86.5 102 LEU B CA 1
ATOM 2148 C C . LEU B 1 102 ? 5.754 21.406 -1.85 1 86.5 102 LEU B C 1
ATOM 2150 O O . LEU B 1 102 ? 5.195 21.859 -2.857 1 86.5 102 LEU B O 1
ATOM 2154 N N . GLN B 1 103 ? 6.707 20.562 -1.858 1 81.19 103 GLN B N 1
ATOM 2155 C CA . GLN B 1 103 ? 7.168 20.031 -3.133 1 81.19 103 GLN B CA 1
ATOM 2156 C C . GLN B 1 103 ? 6.227 18.938 -3.645 1 81.19 103 GLN B C 1
ATOM 2158 O O . GLN B 1 103 ? 6.215 18.641 -4.84 1 81.19 103 GLN B O 1
ATOM 2163 N N . PHE B 1 104 ? 5.594 18.188 -2.703 1 66.19 104 PHE B N 1
ATOM 2164 C CA . PHE B 1 104 ? 4.723 17.062 -3.035 1 66.19 104 PHE B CA 1
ATOM 2165 C C . PHE B 1 104 ? 3.672 17.484 -4.059 1 66.19 104 PHE B C 1
ATOM 2167 O O . PHE B 1 104 ? 3.209 16.656 -4.848 1 66.19 104 PHE B O 1
ATOM 2174 N N . ASN B 1 105 ? 3.246 18.812 -3.949 1 57.28 105 ASN B N 1
ATOM 2175 C CA . ASN B 1 105 ? 2.145 19.125 -4.855 1 57.28 105 ASN B CA 1
ATOM 2176 C C . ASN B 1 105 ? 2.527 18.859 -6.309 1 57.28 105 ASN B C 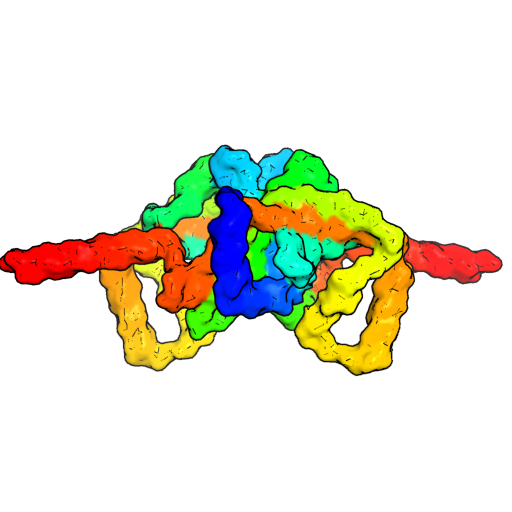1
ATOM 2178 O O . ASN B 1 105 ? 2.064 19.562 -7.215 1 57.28 105 ASN B O 1
ATOM 2182 N N . GLY B 1 106 ? 3.348 17.938 -6.551 1 50.44 106 GLY B N 1
ATOM 2183 C CA . GLY B 1 106 ? 3.898 17.406 -7.785 1 50.44 106 GLY B CA 1
ATOM 2184 C C . GLY B 1 106 ? 2.889 17.344 -8.914 1 50.44 106 GLY B C 1
ATOM 2185 O O . GLY B 1 106 ? 2.217 18.344 -9.203 1 50.44 106 GLY B O 1
ATOM 2186 N N . THR B 1 107 ? 2.111 16.141 -9.133 1 55.84 107 THR B N 1
ATOM 2187 C CA . THR B 1 107 ? 1.409 15.734 -10.344 1 55.84 107 THR B CA 1
ATOM 2188 C C . THR B 1 107 ? 0.172 16.609 -10.562 1 55.84 107 THR B C 1
ATOM 2190 O O . THR B 1 107 ? -0.458 16.547 -11.617 1 55.84 107 THR B O 1
ATOM 2193 N N . TYR B 1 108 ? -0.054 17.359 -9.477 1 65.81 108 TYR B N 1
ATOM 2194 C CA . TYR B 1 108 ? -1.207 18.25 -9.625 1 65.81 108 TYR B CA 1
ATOM 2195 C C . TYR B 1 108 ? -0.822 19.531 -10.359 1 65.81 108 TYR B C 1
ATOM 2197 O O . TYR B 1 108 ? 0.035 20.281 -9.891 1 65.81 108 TYR B O 1
ATOM 2205 N N . GLU B 1 109 ? -1.31 19.594 -11.523 1 74.12 109 GLU B N 1
ATOM 2206 C CA . GLU B 1 109 ? -1.037 20.812 -12.297 1 74.12 109 GLU B CA 1
ATOM 2207 C C . GLU B 1 109 ? -1.783 22 -11.727 1 74.12 109 GLU B C 1
ATOM 2209 O O . GLU B 1 109 ? -3.01 21.984 -11.594 1 74.12 109 GLU B O 1
ATOM 2214 N N . MET B 1 110 ? -1.021 22.875 -11.133 1 81.38 110 MET B N 1
ATOM 2215 C CA . MET B 1 110 ? -1.591 24.125 -10.625 1 81.38 110 MET B CA 1
ATOM 2216 C C . MET B 1 110 ? -0.949 25.328 -11.305 1 81.38 110 MET B C 1
ATOM 2218 O O . MET B 1 110 ? 0.249 25.328 -11.586 1 81.38 110 MET B O 1
ATOM 2222 N N . THR B 1 111 ? -1.884 26.266 -11.633 1 87 111 THR B N 1
ATOM 2223 C CA . THR B 1 111 ? -1.321 27.562 -12.016 1 87 111 THR B CA 1
ATOM 2224 C C . THR B 1 111 ? -0.58 28.188 -10.844 1 87 111 THR B C 1
ATOM 2226 O O . THR B 1 111 ? -0.746 27.781 -9.695 1 87 111 THR B O 1
ATOM 2229 N N . PRO B 1 112 ? 0.235 29.156 -11.219 1 87.62 112 PRO B N 1
ATOM 2230 C CA . PRO B 1 112 ? 0.917 29.859 -10.125 1 87.62 112 PRO B CA 1
ATOM 2231 C C . PRO B 1 112 ? -0.055 30.438 -9.109 1 87.62 112 PRO B C 1
ATOM 2233 O O . PRO B 1 112 ? 0.221 30.422 -7.902 1 87.62 112 PRO B O 1
ATOM 2236 N N . GLU B 1 113 ? -1.128 30.953 -9.578 1 90.88 113 GLU B N 1
ATOM 2237 C CA . GLU B 1 113 ? -2.127 31.531 -8.688 1 90.88 113 GLU B CA 1
ATOM 2238 C C . GLU B 1 113 ? -2.783 30.453 -7.824 1 90.88 113 GLU B C 1
ATOM 2240 O O . GLU B 1 113 ? -2.99 30.656 -6.625 1 90.88 113 GLU B O 1
ATOM 2245 N N . GLN B 1 114 ? -3.064 29.344 -8.375 1 87.12 114 GLN B N 1
ATOM 2246 C CA . GLN B 1 114 ? -3.658 28.234 -7.645 1 87.12 114 GLN B CA 1
ATOM 2247 C C . GLN B 1 114 ? -2.695 27.688 -6.59 1 87.12 114 GLN B C 1
ATOM 2249 O O . GLN B 1 114 ? -3.111 27.344 -5.484 1 87.12 114 GLN B O 1
ATOM 2254 N N . ARG B 1 115 ? -1.486 27.688 -6.98 1 88 115 ARG B N 1
ATOM 2255 C CA . ARG B 1 115 ? -0.458 27.203 -6.066 1 88 115 ARG B CA 1
ATOM 2256 C C . ARG B 1 115 ? -0.332 28.125 -4.852 1 88 115 ARG B C 1
ATOM 2258 O O . ARG B 1 115 ? -0.24 27.656 -3.719 1 88 115 ARG B O 1
ATOM 2265 N N . ALA B 1 116 ? -0.291 29.359 -5.145 1 89.31 116 ALA B N 1
ATOM 2266 C CA . ALA B 1 116 ? -0.197 30.328 -4.055 1 89.31 116 ALA B CA 1
ATOM 2267 C C . ALA B 1 116 ? -1.384 30.188 -3.102 1 89.31 116 ALA B C 1
ATOM 2269 O O . ALA B 1 116 ? -1.214 30.219 -1.881 1 89.31 116 ALA B O 1
ATOM 2270 N N . GLU B 1 117 ? -2.494 30.062 -3.639 1 90.94 117 GLU B N 1
ATOM 2271 C CA . GLU B 1 117 ? -3.697 29.891 -2.832 1 90.94 117 GLU B CA 1
ATOM 2272 C C . GLU B 1 117 ? -3.639 28.609 -2.016 1 90.94 117 GLU B C 1
ATOM 2274 O O . GLU B 1 117 ? -4.023 28.594 -0.844 1 90.94 117 GLU B O 1
ATOM 2279 N N . TRP B 1 118 ? -3.195 27.609 -2.658 1 88.5 118 TRP B N 1
ATOM 2280 C CA . TRP B 1 118 ? -3.053 26.328 -1.978 1 88.5 118 TRP B CA 1
ATOM 2281 C C . TRP B 1 118 ? -2.08 26.438 -0.81 1 88.5 118 TRP B C 1
ATOM 2283 O O . TRP B 1 118 ? -2.365 25.953 0.291 1 88.5 118 TRP B O 1
ATOM 2293 N N . GLU B 1 119 ? -0.985 27.047 -1.042 1 89.56 119 GLU B N 1
ATOM 2294 C CA . GLU B 1 119 ? 0.023 27.203 0.003 1 89.56 119 GLU B CA 1
ATOM 2295 C C . GLU B 1 119 ? -0.513 28.016 1.17 1 89.56 119 GLU B C 1
ATOM 2297 O O . GLU B 1 119 ? -0.243 27.719 2.332 1 89.56 119 GLU B O 1
ATOM 2302 N N . GLU B 1 120 ? -1.252 29.016 0.87 1 91.19 120 GLU B N 1
ATOM 2303 C CA . GLU B 1 120 ? -1.868 29.812 1.92 1 91.19 120 GLU B CA 1
ATOM 2304 C C . GLU B 1 120 ? -2.844 28.984 2.75 1 91.19 120 GLU B C 1
ATOM 2306 O O . GLU B 1 120 ? -2.898 29.125 3.973 1 91.19 120 GLU B O 1
ATOM 2311 N N . GLY B 1 121 ? -3.578 28.234 2.109 1 91.06 121 GLY B N 1
ATOM 2312 C CA . GLY B 1 121 ? -4.496 27.344 2.805 1 91.06 121 GLY B CA 1
ATOM 2313 C C . GLY B 1 121 ? -3.793 26.359 3.713 1 91.06 121 GLY B C 1
ATOM 2314 O O . GLY B 1 121 ? -4.23 26.125 4.84 1 91.06 121 GLY B O 1
ATOM 2315 N N . VAL B 1 122 ? -2.729 25.844 3.184 1 91.62 122 VAL B N 1
ATOM 2316 C CA . VAL B 1 122 ? -1.932 24.891 3.957 1 91.62 122 VAL B CA 1
ATOM 2317 C C . VAL B 1 122 ? -1.387 25.578 5.207 1 91.62 122 VAL B C 1
ATOM 2319 O O . VAL B 1 122 ? -1.517 25.047 6.316 1 91.62 122 VAL B O 1
ATOM 2322 N N . LYS B 1 123 ? -0.866 26.766 5.039 1 91.25 123 LYS B N 1
ATOM 2323 C CA . LYS B 1 123 ? -0.272 27.5 6.152 1 91.25 123 LYS B CA 1
ATOM 2324 C C . LYS B 1 123 ? -1.331 27.891 7.18 1 91.25 123 LYS B C 1
ATOM 2326 O O . LYS B 1 123 ? -1.049 27.938 8.383 1 91.25 123 LYS B O 1
ATOM 2331 N N . ALA B 1 124 ? -2.48 28.125 6.707 1 91.62 124 ALA B N 1
ATOM 2332 C CA . ALA B 1 124 ? -3.572 28.516 7.602 1 91.62 124 ALA B CA 1
ATOM 2333 C C . ALA B 1 124 ? -4.074 27.312 8.391 1 91.62 124 ALA B C 1
ATOM 2335 O O . ALA B 1 124 ? -4.508 27.453 9.539 1 91.62 124 ALA B O 1
ATOM 2336 N N . LEU B 1 125 ? -3.963 26.172 7.801 1 92.75 125 LEU B N 1
ATOM 2337 C CA . LEU B 1 125 ? -4.562 24.984 8.375 1 92.75 125 LEU B CA 1
ATOM 2338 C C . LEU B 1 125 ? -3.6 24.297 9.352 1 92.75 125 LEU B C 1
ATOM 2340 O O . LEU B 1 125 ? -4.02 23.781 10.383 1 92.75 125 LEU B O 1
ATOM 2344 N N . TYR B 1 126 ? -2.385 24.297 8.953 1 93.5 126 TYR B N 1
ATOM 2345 C CA . TYR B 1 126 ? -1.39 23.578 9.742 1 93.5 126 TYR B CA 1
ATOM 2346 C C . TYR B 1 126 ? -0.515 24.547 10.531 1 93.5 126 TYR B C 1
ATOM 2348 O O . TYR B 1 126 ? 0.089 25.453 9.953 1 93.5 126 TYR B O 1
ATOM 2356 N N . ASP B 1 127 ? -0.35 24.438 11.797 1 91.56 127 ASP B N 1
ATOM 2357 C CA . ASP B 1 127 ? 0.56 25.234 12.617 1 91.56 127 ASP B CA 1
ATOM 2358 C C . ASP B 1 127 ? 1.924 24.562 12.742 1 91.56 127 ASP B C 1
ATOM 2360 O O . ASP B 1 127 ? 2.795 25.031 13.469 1 91.56 127 ASP B O 1
ATOM 2364 N N . GLY B 1 128 ? 2.092 23.547 12.125 1 95.94 128 GLY B N 1
ATOM 2365 C CA . GLY B 1 128 ? 3.246 22.656 12.086 1 95.94 128 GLY B CA 1
ATOM 2366 C C . GLY B 1 128 ? 2.922 21.281 11.562 1 95.94 128 GLY B C 1
ATOM 2367 O O . GLY B 1 128 ? 1.753 20.938 11.352 1 95.94 128 GLY B O 1
ATOM 2368 N N . MET B 1 129 ? 4.008 20.578 11.336 1 97.62 129 MET B N 1
ATOM 2369 C CA . MET B 1 129 ? 3.846 19.219 10.828 1 97.62 129 MET B CA 1
ATOM 2370 C C . MET B 1 129 ? 4.867 18.266 11.461 1 97.62 129 MET B C 1
ATOM 2372 O O . MET B 1 129 ? 5.723 18.703 12.234 1 97.62 129 MET B O 1
ATOM 2376 N N . VAL B 1 130 ? 4.707 17 11.273 1 98.62 130 VAL B N 1
ATOM 2377 C CA . VAL B 1 130 ? 5.707 16 11.609 1 98.62 130 VAL B CA 1
ATOM 2378 C C . VAL B 1 130 ? 6.301 15.406 10.336 1 98.62 130 VAL B C 1
ATOM 2380 O O . VAL B 1 130 ? 5.562 14.961 9.453 1 98.62 130 VAL B O 1
ATOM 2383 N N . ARG B 1 131 ? 7.594 15.469 10.219 1 98.5 131 ARG B N 1
ATOM 2384 C CA . ARG B 1 131 ? 8.312 14.711 9.203 1 98.5 131 ARG B CA 1
ATOM 2385 C C . ARG B 1 131 ? 8.516 13.266 9.641 1 98.5 131 ARG B C 1
ATOM 2387 O O . ARG B 1 131 ? 9 13.008 10.75 1 98.5 131 ARG B O 1
ATOM 2394 N N . ILE B 1 132 ? 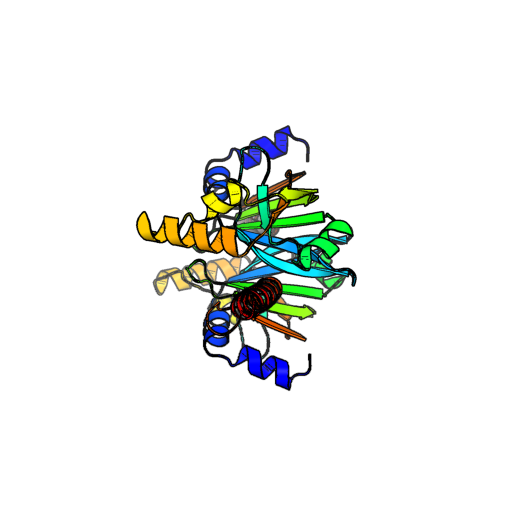8.047 12.375 8.898 1 98.88 132 ILE B N 1
ATOM 2395 C CA . ILE B 1 132 ? 8.336 10.953 9.055 1 98.88 132 ILE B CA 1
ATOM 2396 C C . ILE B 1 132 ? 9.477 10.547 8.117 1 98.88 132 ILE B C 1
ATOM 2398 O O . ILE B 1 132 ? 9.297 10.508 6.898 1 98.88 132 ILE B O 1
ATOM 2402 N N . VAL B 1 133 ? 10.594 10.32 8.719 1 98.88 133 VAL B N 1
ATOM 2403 C CA . VAL B 1 133 ? 11.812 10.102 7.945 1 98.88 133 VAL B CA 1
ATOM 2404 C C . VAL B 1 133 ? 12.227 8.633 8.023 1 98.88 133 VAL B C 1
ATOM 2406 O O . VAL B 1 133 ? 12.352 8.078 9.109 1 98.88 133 VAL B O 1
ATOM 2409 N N . VAL B 1 134 ? 12.445 8 6.879 1 98.94 134 VAL B N 1
ATOM 2410 C CA . VAL B 1 134 ? 12.812 6.586 6.832 1 98.94 134 VAL B CA 1
ATOM 2411 C C . VAL B 1 134 ? 14.086 6.41 6.008 1 98.94 134 VAL B C 1
ATOM 2413 O O . VAL B 1 134 ? 14.094 6.676 4.805 1 98.94 134 VAL B O 1
ATOM 2416 N N . LYS B 1 135 ? 15.086 6.023 6.637 1 98.81 135 LYS B N 1
ATOM 2417 C CA . LYS B 1 135 ? 16.25 5.504 5.918 1 98.81 135 LYS B CA 1
ATOM 2418 C C . LYS B 1 135 ? 16.062 4.031 5.566 1 98.81 135 LYS B C 1
ATOM 2420 O O . LYS B 1 135 ? 15.852 3.197 6.449 1 98.81 135 LYS B O 1
ATOM 2425 N N . PRO B 1 136 ? 16.203 3.711 4.293 1 98.88 136 PRO B N 1
ATOM 2426 C CA . PRO B 1 136 ? 16.016 2.305 3.922 1 98.88 136 PRO B CA 1
ATOM 2427 C C . PRO B 1 136 ? 17.031 1.382 4.582 1 98.88 136 PRO B C 1
ATOM 2429 O O . PRO B 1 136 ? 18.234 1.678 4.582 1 98.88 136 PRO B O 1
ATOM 2432 N N . THR B 1 137 ? 16.547 0.315 5.145 1 98.88 137 THR B N 1
ATOM 2433 C CA . THR B 1 137 ? 17.422 -0.714 5.684 1 98.88 137 THR B CA 1
ATOM 2434 C C . THR B 1 137 ? 17.297 -2.01 4.887 1 98.88 137 THR B C 1
ATOM 2436 O O . THR B 1 137 ? 18.125 -2.91 5.016 1 98.88 137 THR B O 1
ATOM 2439 N N . TRP B 1 138 ? 16.312 -2.131 4.109 1 98.81 138 TRP B N 1
ATOM 2440 C CA . TRP B 1 138 ? 16.094 -3.217 3.162 1 98.81 138 TRP B CA 1
ATOM 2441 C C . TRP B 1 138 ? 15.336 -2.719 1.932 1 98.81 138 TRP B C 1
ATOM 2443 O O . TRP B 1 138 ? 14.406 -1.916 2.047 1 98.81 138 TRP B O 1
ATOM 2453 N N . VAL B 1 139 ? 15.742 -3.146 0.756 1 98.94 139 VAL B N 1
ATOM 2454 C CA . VAL B 1 139 ? 15.102 -2.719 -0.481 1 98.94 139 VAL B CA 1
ATOM 2455 C C . VAL B 1 139 ? 15.07 -3.877 -1.476 1 98.94 139 VAL B C 1
ATOM 2457 O O . VAL B 1 139 ? 15.961 -4.73 -1.472 1 98.94 139 VAL B O 1
ATOM 2460 N N . LYS B 1 140 ? 14.039 -3.877 -2.297 1 98.69 140 LYS B N 1
ATOM 2461 C CA . LYS B 1 140 ? 13.945 -4.809 -3.418 1 98.69 140 LYS B CA 1
ATOM 2462 C C . LYS B 1 140 ? 13.234 -4.164 -4.609 1 98.69 140 LYS B C 1
ATOM 2464 O O . LYS B 1 140 ? 12.164 -3.572 -4.453 1 98.69 140 LYS B O 1
ATOM 2469 N N . LEU B 1 141 ? 13.891 -4.242 -5.73 1 98.81 141 LEU B N 1
ATOM 2470 C CA . LEU B 1 141 ? 13.289 -3.816 -6.984 1 98.81 141 LEU B CA 1
ATOM 2471 C C . LEU B 1 141 ? 12.734 -5.012 -7.754 1 98.81 141 LEU B C 1
ATOM 2473 O O . LEU B 1 141 ? 13.414 -6.023 -7.91 1 98.81 141 LEU B O 1
ATOM 2477 N N . ILE B 1 142 ? 11.5 -4.938 -8.195 1 98.56 142 ILE B N 1
ATOM 2478 C CA . ILE B 1 142 ? 10.867 -5.887 -9.102 1 98.56 142 ILE B CA 1
ATOM 2479 C C . ILE B 1 142 ? 10.367 -5.156 -10.352 1 98.56 142 ILE B C 1
ATOM 2481 O O . ILE B 1 142 ? 9.445 -4.344 -10.273 1 98.56 142 ILE B O 1
ATOM 2485 N N . ASP B 1 143 ? 10.992 -5.449 -11.484 1 97.31 143 ASP B N 1
ATOM 2486 C CA . ASP B 1 143 ? 10.609 -4.734 -12.703 1 97.31 143 ASP B CA 1
ATOM 2487 C C . ASP B 1 143 ? 10.164 -5.703 -13.789 1 97.31 143 ASP B C 1
ATOM 2489 O O . ASP B 1 143 ? 9.852 -5.285 -14.906 1 97.31 143 ASP B O 1
ATOM 2493 N N . PHE B 1 144 ? 10.25 -7.004 -13.578 1 94.81 144 PHE B N 1
ATOM 2494 C CA . PHE B 1 144 ? 9.789 -8.094 -14.43 1 94.81 144 PHE B CA 1
ATOM 2495 C C . PHE B 1 144 ? 10.555 -8.117 -15.75 1 94.81 144 PHE B C 1
ATOM 2497 O O . PHE B 1 144 ? 10.07 -8.656 -16.75 1 94.81 144 PHE B O 1
ATOM 2504 N N . GLU B 1 145 ? 11.578 -7.422 -15.766 1 93.62 145 GLU B N 1
ATOM 2505 C CA . GLU B 1 145 ? 12.523 -7.449 -16.875 1 93.62 145 GLU B CA 1
ATOM 2506 C C . GLU B 1 145 ? 13.883 -7.984 -16.438 1 93.62 145 GLU B C 1
ATOM 2508 O O . GLU B 1 145 ? 14.375 -8.977 -16.984 1 93.62 145 GLU B O 1
ATOM 2513 N N . THR B 1 146 ? 14.398 -7.383 -15.43 1 93.88 146 THR B N 1
ATOM 2514 C CA . THR B 1 146 ? 15.711 -7.785 -14.93 1 93.88 146 THR B CA 1
ATOM 2515 C C . THR B 1 146 ? 15.586 -8.438 -13.555 1 93.88 146 THR B C 1
ATOM 2517 O O . THR B 1 146 ? 16.469 -9.188 -13.133 1 93.88 146 THR B O 1
ATOM 2520 N N . THR B 1 147 ? 14.57 -8.094 -12.852 1 96.06 147 THR B N 1
ATOM 2521 C CA . THR B 1 147 ? 14.281 -8.672 -11.539 1 96.06 147 THR B CA 1
ATOM 2522 C C . THR B 1 147 ? 12.852 -9.203 -11.484 1 96.06 147 THR B C 1
ATOM 2524 O O . THR B 1 147 ? 11.938 -8.594 -12.039 1 96.06 147 THR B O 1
ATOM 2527 N N . LEU B 1 148 ? 12.656 -10.359 -10.828 1 95.88 148 LEU B N 1
ATOM 2528 C CA . LEU B 1 148 ? 11.367 -11.016 -10.648 1 95.88 148 LEU B CA 1
ATOM 2529 C C . LEU B 1 148 ? 11.109 -11.305 -9.172 1 95.88 148 LEU B C 1
ATOM 2531 O O . LEU B 1 148 ? 12.047 -11.383 -8.375 1 95.88 148 LEU B O 1
ATOM 2535 N N . PRO B 1 149 ? 9.781 -11.453 -8.852 1 95.88 149 PRO B N 1
ATOM 2536 C CA . PRO B 1 149 ? 9.523 -12.008 -7.523 1 95.88 149 PRO B CA 1
ATOM 2537 C C . PRO B 1 149 ? 10.195 -13.367 -7.309 1 95.88 149 PRO B C 1
ATOM 2539 O O . PRO B 1 149 ? 10.266 -14.18 -8.234 1 95.88 149 PRO B O 1
ATOM 2542 N N . ALA B 1 150 ? 10.609 -13.594 -6.059 1 94.75 150 ALA B N 1
ATOM 2543 C CA . ALA B 1 150 ? 11.383 -14.797 -5.754 1 94.75 150 ALA B CA 1
ATOM 2544 C C . ALA B 1 150 ? 10.594 -16.062 -6.109 1 94.75 150 ALA B C 1
ATOM 2546 O O . ALA B 1 150 ? 11.156 -17.031 -6.598 1 94.75 150 ALA B O 1
ATOM 2547 N N . ASN B 1 151 ? 9.289 -16.062 -5.867 1 95.38 151 ASN B N 1
ATOM 2548 C CA . ASN B 1 151 ? 8.469 -17.234 -6.145 1 95.38 151 ASN B CA 1
ATOM 2549 C C . ASN B 1 151 ? 8.422 -17.547 -7.637 1 95.38 151 ASN B C 1
ATOM 2551 O O . ASN B 1 151 ? 8.414 -18.703 -8.031 1 95.38 151 ASN B O 1
ATOM 2555 N N . ILE B 1 152 ? 8.383 -16.516 -8.438 1 94.31 152 ILE B N 1
ATOM 2556 C CA . ILE B 1 152 ? 8.32 -16.688 -9.883 1 94.31 152 ILE B CA 1
ATOM 2557 C C . ILE B 1 152 ? 9.672 -17.188 -10.398 1 94.31 152 ILE B C 1
ATOM 2559 O O . ILE B 1 152 ? 9.719 -18.078 -11.25 1 94.31 152 ILE B O 1
ATOM 2563 N N . GLU B 1 153 ? 10.742 -16.625 -9.875 1 95 153 GLU B N 1
ATOM 2564 C CA . GLU B 1 153 ? 12.07 -17.094 -10.25 1 95 153 GLU B CA 1
ATOM 2565 C C . GLU B 1 153 ? 12.219 -18.594 -9.969 1 95 153 GLU B C 1
ATOM 2567 O O . GLU B 1 153 ? 12.781 -19.328 -10.781 1 95 153 GLU B O 1
ATOM 2572 N N . GLU B 1 154 ? 11.773 -18.969 -8.875 1 95.38 154 GLU B N 1
ATOM 2573 C CA . GLU B 1 154 ? 11.852 -20.375 -8.477 1 95.38 154 GLU B CA 1
ATOM 2574 C C . GLU B 1 154 ? 11.031 -21.25 -9.406 1 95.38 154 GLU B C 1
ATOM 2576 O O . GLU B 1 154 ? 11.492 -22.328 -9.82 1 95.38 154 GLU B O 1
ATOM 2581 N N . LEU B 1 155 ? 9.859 -20.875 -9.773 1 94.19 155 LEU B N 1
ATOM 2582 C CA . LEU B 1 155 ? 9 -21.641 -10.656 1 94.19 155 LEU B CA 1
ATOM 2583 C C . LEU B 1 155 ? 9.617 -21.766 -12.047 1 94.19 155 LEU B C 1
ATOM 2585 O O . LEU B 1 155 ? 9.539 -22.828 -12.672 1 94.19 155 LEU B O 1
ATOM 2589 N N . MET B 1 156 ? 10.156 -20.719 -12.523 1 92.62 156 MET B N 1
ATOM 2590 C CA . MET B 1 156 ? 10.789 -20.734 -13.844 1 92.62 156 MET B CA 1
ATOM 2591 C C . MET B 1 156 ? 11.984 -21.672 -13.859 1 92.62 156 MET B C 1
ATOM 2593 O O . MET B 1 156 ? 12.227 -22.359 -14.859 1 92.62 156 MET B O 1
ATOM 2597 N N . ARG B 1 157 ? 12.695 -21.703 -12.742 1 91.81 157 ARG B N 1
ATOM 2598 C CA . ARG B 1 157 ? 13.812 -22.625 -12.625 1 91.81 157 ARG B CA 1
ATOM 2599 C C . ARG B 1 157 ? 13.336 -24.078 -12.664 1 91.81 157 ARG B C 1
ATOM 2601 O O . ARG B 1 157 ? 13.914 -24.906 -13.359 1 91.81 157 ARG B O 1
ATOM 2608 N N . TRP B 1 158 ? 12.281 -24.297 -11.953 1 90.19 158 TRP B N 1
ATOM 2609 C CA . TRP B 1 158 ? 11.719 -25.641 -11.914 1 90.19 158 TRP B CA 1
ATOM 2610 C C . TRP B 1 158 ? 11.203 -26.062 -13.289 1 90.19 158 TRP B C 1
ATOM 2612 O O . TRP B 1 158 ? 11.359 -27.203 -13.695 1 90.19 158 TRP B O 1
ATOM 2622 N N . GLN B 1 159 ? 10.562 -25.172 -13.969 1 89 159 GLN B N 1
ATOM 2623 C CA . GLN B 1 159 ? 10.039 -25.453 -15.305 1 89 159 GLN B CA 1
ATOM 2624 C C . GLN B 1 159 ? 11.156 -25.781 -16.281 1 89 159 GLN B C 1
ATOM 2626 O O . GLN B 1 159 ? 11.031 -26.703 -17.094 1 89 159 GLN B O 1
ATOM 2631 N N . LYS B 1 160 ? 12.273 -25.125 -16.219 1 90.19 160 LYS B N 1
ATOM 2632 C CA . LYS B 1 160 ? 13.414 -25.359 -17.094 1 90.19 160 LYS B CA 1
ATOM 2633 C C . LYS B 1 160 ? 14.047 -26.734 -16.812 1 90.19 160 LYS B C 1
ATOM 2635 O O . LYS B 1 160 ? 14.445 -27.422 -17.75 1 90.19 160 LYS B O 1
ATOM 2640 N N . GLU B 1 161 ? 14.086 -27.031 -15.57 1 89.88 161 GLU B N 1
ATOM 2641 C CA . GLU B 1 161 ? 14.633 -28.328 -15.195 1 89.88 161 GLU B CA 1
ATOM 2642 C C . GLU B 1 161 ? 13.75 -29.469 -15.695 1 89.88 161 GLU B C 1
ATOM 2644 O O . GLU B 1 161 ? 14.258 -30.5 -16.141 1 89.88 161 GLU B O 1
ATOM 2649 N N . ARG B 1 162 ? 12.508 -29.281 -15.656 1 86.56 162 ARG B N 1
ATOM 2650 C CA . ARG B 1 162 ? 11.562 -30.297 -16.125 1 86.56 162 ARG B CA 1
ATOM 2651 C C . ARG B 1 162 ? 11.641 -30.469 -17.641 1 86.56 162 ARG B C 1
ATOM 2653 O O . ARG B 1 162 ? 11.609 -31.578 -18.141 1 86.56 162 ARG B O 1
ATOM 2660 N N . GLN B 1 163 ? 11.742 -29.375 -18.25 1 85.69 163 GLN B N 1
ATOM 2661 C CA . GLN B 1 163 ? 11.82 -29.406 -19.703 1 85.69 163 GLN B CA 1
ATOM 2662 C C . GLN B 1 163 ? 13.125 -30.047 -20.172 1 85.69 163 GLN B C 1
ATOM 2664 O O . GLN B 1 163 ? 13.156 -30.75 -21.188 1 85.69 163 GLN B O 1
ATOM 2669 N N . SER B 1 164 ? 14.156 -29.766 -19.5 1 88.06 164 SER B N 1
ATOM 2670 C CA . SER B 1 164 ? 15.445 -30.344 -19.844 1 88.06 164 SER B CA 1
ATOM 2671 C C . SER B 1 164 ? 15.438 -31.859 -19.609 1 88.06 164 SER B C 1
ATOM 2673 O O . SER B 1 164 ? 16.016 -32.625 -20.391 1 88.06 164 SER B O 1
ATOM 2675 N N . ALA B 1 165 ? 14.914 -32.281 -18.625 1 88.75 165 ALA B N 1
ATOM 2676 C CA . ALA B 1 165 ? 14.844 -33.719 -18.312 1 88.75 165 ALA B CA 1
ATOM 2677 C C . ALA B 1 165 ? 14.008 -34.469 -19.344 1 88.75 165 ALA B C 1
ATOM 2679 O O . ALA B 1 165 ? 14.328 -35.594 -19.719 1 88.75 165 ALA B O 1
ATOM 2680 N N . GLU B 1 166 ? 12.922 -33.75 -19.719 1 85.62 166 GLU B N 1
ATOM 2681 C CA . GLU B 1 166 ? 12.039 -34.344 -20.703 1 85.62 166 GLU B CA 1
ATOM 2682 C C . GLU B 1 166 ? 12.742 -34.5 -22.062 1 85.62 166 GLU B C 1
ATOM 2684 O O . GLU B 1 166 ? 12.438 -35.406 -22.828 1 85.62 166 GLU B O 1
ATOM 2689 N N . ARG B 1 167 ? 13.672 -33.688 -22.344 1 83.75 167 ARG B N 1
ATOM 2690 C CA . ARG B 1 167 ? 14.422 -33.75 -23.594 1 83.75 167 ARG B CA 1
ATOM 2691 C C . ARG B 1 167 ? 15.453 -34.844 -23.562 1 83.75 167 ARG B C 1
ATOM 2693 O O . ARG B 1 167 ? 15.852 -35.375 -24.609 1 83.75 167 ARG B O 1
ATOM 2700 N N . LEU B 1 168 ? 15.82 -35.125 -22.453 1 81.5 168 LEU B N 1
ATOM 2701 C CA . LEU B 1 168 ? 16.844 -36.156 -22.297 1 81.5 168 LEU B CA 1
ATOM 2702 C C . LEU B 1 168 ? 16.219 -37.562 -22.312 1 81.5 168 LEU B C 1
ATOM 2704 O O . LEU B 1 168 ? 16.891 -38.531 -22.578 1 81.5 168 LEU B O 1
ATOM 2708 N N . THR B 1 169 ? 14.922 -37.719 -21.953 1 74.5 169 THR B N 1
ATOM 2709 C CA . THR B 1 169 ? 14.281 -39.031 -22.016 1 74.5 169 THR B CA 1
ATOM 2710 C C . THR B 1 169 ? 13.609 -39.219 -23.359 1 74.5 169 THR B C 1
ATOM 2712 O O . THR B 1 169 ? 13.57 -40.344 -23.875 1 74.5 169 THR B O 1
#

Nearest PDB structures (foldseek):
  3f7e-assembly1_B  TM=7.830E-01  e=4.149E-09  Mycolicibacterium smegmatis
  3db0-assembly1_B  TM=7.137E-01  e=2.154E-07  Listeria innocua
  1rfe-assembly1_A  TM=6.935E-01  e=2.039E-07  Mycobacterium tuberculosis H37Rv
  2i02-assembly1_A  TM=7.203E-01  e=2.834E-07  Nostoc punctiforme PCC 73102
  3tgv-assembly2_D  TM=6.666E-01  e=7.201E-07  Vibrio cholerae O395

InterPro domains:
  IPR011576 Pyridoxamine 5'-phosphate oxidase, N-terminal [PF01243] (17-117)
  IPR012349 FMN-binding split barrel [G3DSA:2.30.110.10] (13-140)
  IPR052019 F420H(2)-dependent biliverdin reductase/Heme oxygenase [PTHR35176] (16-91)

Foldseek 3Di:
DDPVVVCVQCPDPLNVVLQPAFKKWKWAAAPVRHIDIDIFTWHDPPFKIKGKDAPPDPVVVRLVVPQWMKIWRWDPDVPIKIKIFIFGWDKDKDFFDDPGNLVSPGPDDDDPVRSVVVNVVRRVVGRTIIMTITGTPDMDIDRVPPHHPPVVVVVVVVVVVVVVVVVVD/DDPVVVCVQCVDPLNVVLQPAFKKKKWAAAPVRHIDIDIFTWHDPPFKIKGKDAPPDPVVVRLVVPQWMKIWRWDPDVPIKIKIFIFGWDKDKDFFDDPGNLPSCPPPDDDPVRSVVVNVVRRVVGRTIIMTITGTPDMDIDRVPPHHPPVVVVVVVVVVVVVVVVVVD